Protein AF-B6A805-F1 (afdb_monomer_lite)

pLDDT: mean 81.56, std 16.03, range [25.59, 96.31]

Foldseek 3Di:
DDPDDWDDDLPDDLWTAPPNNPDTDGQDPPPNDDDDPDADDQDNAKDKDWDDDVVHTPDIWMWGDPDPRDIDTPVCRPPDDPDPPDFPQDDDDPVSLVVCCVVVVDDSVRRVVRRVVSPDPPVVVVVVVVVVVVVLVVLLVCLLCDWAAQDDPPRHTRDLVVLVVVLVVCVVPDPDPCSVVSVVVSSVSSNVSSVSNVD

Radius of gyration: 23.99 Å; chains: 1; bounding box: 46×60×54 Å

Sequence (199 aa):
IAFRSLSVNVDTVSVCYWLRGAHEVDFPLHGGMNFHETNLPLHENGMSISAFAGDKLLYSKTYYSIGGGFIVDEENFGKAASNQVSVPYPFNSARDLQKHCKETGLSLSGLVLQNELALHTKEELNAHFSAIWEVMKSGIERGINTEGLLPGPMRIPRRAAALRRMLVTNDKNNTDPMMVVDWINMYALAVNEENAAGG

Secondary structure (DSSP, 8-state):
------B--TTT-SEEEETTTTEEEE--HHHHS---SSPPSS-SSEEEEEEEETTEEEEEEEEEE-STT-EEEGGGTTPPPS-----SS--SSHHHHHHHHHHH---HHHHHHHHHHTTS-HHHHHHHHHHHHHHHHHHHHHHTT--SBPSSSS-PBP-HHHHHHHHHHHTTT---THHHHHHHHHHHHHHHHHHHTT-

InterPro domains:
  IPR005130 Serine dehydratase-like, alpha subunit [PF03313] (103-199)
  IPR005131 Serine dehydratase beta chain [PF03315] (19-75)
  IPR029009 Allosteric substrate binding domain superfamily [G3DSA:3.30.1330.90] (9-79)
  IPR029009 Allosteric substrate binding domain superfamily [SSF143548] (17-77)
  IPR051318 Iron-sulphur-dependent L-serine dehydratase [PTHR30182] (19-199)

Organism: Yersinia entomophaga (NCBI:txid935293)

Structure (mmCIF, N/CA/C/O backbone):
data_AF-B6A805-F1
#
_entry.id   AF-B6A805-F1
#
loop_
_atom_site.group_PDB
_atom_site.id
_atom_site.type_symbol
_atom_site.label_atom_id
_atom_site.label_alt_id
_atom_site.label_comp_id
_atom_site.label_asym_id
_atom_site.label_entity_id
_atom_site.label_seq_id
_atom_site.pdbx_PDB_ins_code
_atom_site.Cartn_x
_atom_site.Cartn_y
_atom_site.Cartn_z
_atom_site.occupancy
_atom_site.B_iso_or_equiv
_atom_site.auth_seq_id
_atom_site.auth_comp_id
_atom_site.auth_asym_id
_atom_site.auth_atom_id
_atom_site.pdbx_PDB_model_num
ATOM 1 N N . ILE A 1 1 ? 2.097 -23.569 -4.685 1.00 29.94 1 ILE A N 1
ATOM 2 C CA . ILE A 1 1 ? 3.232 -23.371 -5.620 1.00 29.94 1 ILE A CA 1
ATOM 3 C C . ILE A 1 1 ? 3.633 -21.911 -5.489 1.00 29.94 1 ILE A C 1
ATOM 5 O O . ILE A 1 1 ? 2.833 -21.045 -5.805 1.00 29.94 1 ILE A O 1
ATOM 9 N N . ALA A 1 2 ? 4.762 -21.642 -4.833 1.00 25.67 2 ALA A N 1
ATOM 10 C CA . ALA A 1 2 ? 5.144 -20.296 -4.417 1.00 25.67 2 ALA A CA 1
ATOM 11 C C . ALA A 1 2 ? 5.832 -19.556 -5.572 1.00 25.67 2 ALA A C 1
ATOM 13 O O . ALA A 1 2 ? 6.889 -19.999 -6.020 1.00 25.67 2 ALA A O 1
ATOM 14 N N . PHE A 1 3 ? 5.270 -18.431 -6.021 1.00 25.59 3 PHE A N 1
ATOM 15 C CA . PHE A 1 3 ? 5.979 -17.497 -6.897 1.00 25.59 3 PHE A CA 1
ATOM 16 C C . PHE A 1 3 ? 7.174 -16.944 -6.129 1.00 25.59 3 PHE A C 1
ATOM 18 O O . PHE A 1 3 ? 7.036 -16.152 -5.201 1.00 25.59 3 PHE A O 1
ATOM 25 N N . ARG A 1 4 ? 8.365 -17.429 -6.470 1.00 29.27 4 ARG A N 1
ATOM 26 C CA . ARG A 1 4 ? 9.628 -16.953 -5.911 1.00 29.27 4 ARG A CA 1
ATOM 27 C C . ARG A 1 4 ? 10.370 -16.225 -7.024 1.00 29.27 4 ARG A C 1
ATOM 29 O O . ARG A 1 4 ? 11.142 -16.845 -7.739 1.00 29.27 4 ARG A O 1
ATOM 36 N N . SER A 1 5 ? 10.041 -14.935 -7.136 1.00 30.06 5 SER A N 1
ATOM 37 C CA . SER A 1 5 ? 10.748 -13.842 -7.825 1.00 30.06 5 SER A CA 1
ATOM 38 C C . SER A 1 5 ? 11.324 -14.150 -9.215 1.00 30.06 5 SER A C 1
ATOM 40 O O . SER A 1 5 ? 12.363 -14.799 -9.332 1.00 30.06 5 SER A O 1
ATOM 42 N N . LEU A 1 6 ? 10.709 -13.574 -10.250 1.00 38.38 6 LEU A N 1
ATOM 43 C CA . LEU A 1 6 ? 11.354 -13.334 -11.540 1.00 38.38 6 LEU A CA 1
ATOM 44 C C . LEU A 1 6 ? 12.054 -11.969 -11.453 1.00 38.38 6 LEU A C 1
ATOM 46 O O . LEU A 1 6 ? 11.401 -10.973 -11.150 1.00 38.38 6 LEU A O 1
ATOM 50 N N . SER A 1 7 ? 13.367 -11.924 -11.662 1.00 33.94 7 SER A N 1
ATOM 51 C CA . SER A 1 7 ? 14.118 -10.671 -11.785 1.00 33.94 7 SER A CA 1
ATOM 52 C C . SER A 1 7 ? 14.578 -10.545 -13.232 1.00 33.94 7 SER A C 1
ATOM 54 O O . SER A 1 7 ? 15.223 -11.452 -13.757 1.00 33.94 7 SER A O 1
ATOM 56 N N . VAL A 1 8 ? 14.194 -9.451 -13.887 1.00 42.62 8 VAL A N 1
ATOM 57 C CA . VAL A 1 8 ? 14.592 -9.130 -15.260 1.00 42.62 8 VAL A CA 1
ATOM 58 C C . VAL A 1 8 ? 15.397 -7.839 -15.193 1.00 42.62 8 VAL A C 1
ATOM 60 O O . VAL A 1 8 ? 14.874 -6.810 -14.772 1.00 42.62 8 VAL A O 1
ATOM 63 N N . ASN A 1 9 ? 16.678 -7.901 -15.559 1.00 35.94 9 ASN A N 1
ATOM 64 C CA . ASN A 1 9 ? 17.519 -6.717 -15.691 1.00 35.94 9 ASN A CA 1
ATOM 65 C C . ASN A 1 9 ? 17.319 -6.146 -17.102 1.00 35.94 9 ASN A C 1
ATOM 67 O O . ASN A 1 9 ? 17.703 -6.764 -18.090 1.00 35.94 9 ASN A O 1
ATOM 71 N N . VAL A 1 10 ? 16.640 -5.007 -17.199 1.00 44.66 10 VAL A N 1
ATOM 72 C CA . VAL A 1 10 ? 16.127 -4.476 -18.472 1.00 44.66 10 VAL A CA 1
ATOM 73 C C . VAL A 1 10 ? 17.238 -3.847 -19.329 1.00 44.66 10 VAL A C 1
ATOM 75 O O . VAL A 1 10 ? 17.061 -3.680 -20.532 1.00 44.66 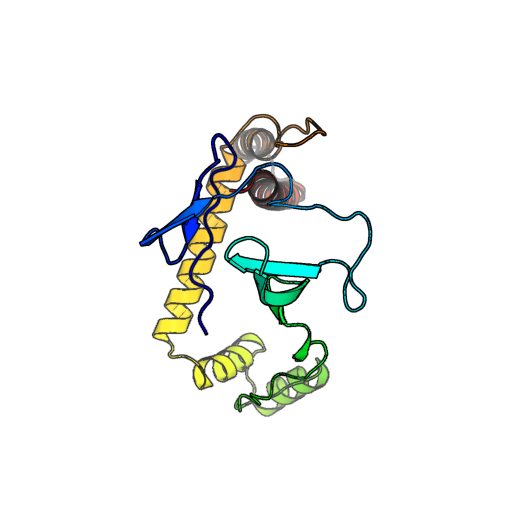10 VAL A O 1
ATOM 78 N N . ASP A 1 11 ? 18.417 -3.589 -18.756 1.00 39.31 11 ASP A N 1
ATOM 79 C CA . ASP A 1 11 ? 19.459 -2.804 -19.424 1.00 39.31 11 ASP A CA 1
ATOM 80 C C . ASP A 1 11 ? 20.464 -3.641 -20.242 1.00 39.31 11 ASP A C 1
ATOM 82 O O . ASP A 1 11 ? 21.334 -3.070 -20.897 1.00 39.31 11 ASP A O 1
ATOM 86 N N . THR A 1 12 ? 20.397 -4.985 -20.228 1.00 46.06 12 THR A N 1
ATOM 87 C CA . THR A 1 12 ? 21.429 -5.819 -20.904 1.00 46.06 12 THR A CA 1
ATOM 88 C C . THR A 1 12 ? 21.022 -7.202 -21.435 1.00 46.06 12 THR A C 1
ATOM 90 O O . THR A 1 12 ? 21.875 -7.933 -21.933 1.00 46.06 12 THR A O 1
ATOM 93 N N . VAL A 1 13 ? 19.771 -7.639 -21.338 1.00 51.03 13 VAL A N 1
ATOM 94 C CA . VAL A 1 13 ? 19.537 -9.087 -21.214 1.00 51.03 13 VAL A CA 1
ATOM 95 C C . VAL A 1 13 ? 19.287 -9.845 -22.531 1.00 51.03 13 VAL A C 1
ATOM 97 O O . VAL A 1 13 ? 18.252 -9.692 -23.171 1.00 51.03 13 VAL A O 1
ATOM 100 N N . SER A 1 14 ? 20.234 -10.742 -22.849 1.00 49.38 14 SER A N 1
ATOM 101 C CA . SER A 1 14 ? 20.014 -12.016 -23.562 1.00 49.38 14 SER A CA 1
ATOM 102 C C . SER A 1 14 ? 19.758 -13.193 -22.599 1.00 49.38 14 SER A C 1
ATOM 104 O O . SER A 1 14 ? 19.405 -14.272 -23.054 1.00 49.38 14 SER A O 1
ATOM 106 N N . VAL A 1 15 ? 19.934 -13.008 -21.279 1.00 52.72 15 VAL A N 1
ATOM 107 C CA . VAL A 1 15 ? 19.843 -14.050 -20.232 1.00 52.72 15 VAL A CA 1
ATOM 108 C C . VAL A 1 15 ? 18.910 -13.661 -19.068 1.00 52.72 15 VAL A C 1
ATOM 110 O O . VAL A 1 15 ? 19.155 -12.680 -18.365 1.00 52.72 15 VAL A O 1
ATOM 113 N N . CYS A 1 16 ? 17.856 -14.443 -18.819 1.00 57.25 16 CYS A N 1
ATOM 114 C CA . CYS A 1 16 ? 16.992 -14.336 -17.637 1.00 57.25 16 CYS A CA 1
ATOM 115 C C . CYS A 1 16 ? 17.346 -15.410 -16.599 1.00 57.25 16 CYS A C 1
ATOM 117 O O . CYS A 1 16 ? 17.676 -16.548 -16.935 1.00 57.25 16 CYS A O 1
ATOM 119 N N . TYR A 1 17 ? 17.233 -15.050 -15.321 1.00 57.84 17 TYR A N 1
ATOM 120 C CA . TYR A 1 17 ? 17.506 -15.933 -14.196 1.00 57.84 17 TYR A CA 1
ATOM 121 C C . TYR A 1 17 ? 16.216 -16.558 -13.661 1.00 57.84 17 TYR A C 1
ATOM 123 O O . TYR A 1 17 ? 15.393 -15.892 -13.027 1.00 57.84 17 TYR A O 1
ATOM 131 N N . TRP A 1 18 ? 16.061 -17.864 -13.867 1.00 59.78 18 TRP A N 1
ATOM 132 C CA . TRP A 1 18 ? 14.969 -18.655 -13.299 1.00 59.78 18 TRP A CA 1
ATOM 133 C C . TRP A 1 18 ? 15.373 -19.307 -11.971 1.00 59.78 18 TRP A C 1
ATOM 135 O O . TRP A 1 18 ? 16.552 -19.521 -11.685 1.00 59.78 18 TRP A O 1
ATOM 145 N N . LEU A 1 19 ? 14.375 -19.627 -11.135 1.00 57.34 19 LEU A N 1
ATOM 146 C CA . LEU A 1 19 ? 14.560 -20.331 -9.855 1.00 57.34 19 LEU A CA 1
ATOM 147 C C . LEU A 1 19 ? 15.585 -19.654 -8.920 1.00 57.34 19 LEU A C 1
ATOM 149 O O . LEU A 1 19 ? 16.487 -20.307 -8.403 1.00 57.34 19 LEU A O 1
ATOM 153 N N . ARG A 1 20 ? 15.439 -18.341 -8.677 1.00 57.81 20 ARG A N 1
ATOM 154 C CA . ARG A 1 20 ? 16.362 -17.543 -7.835 1.00 57.81 20 ARG A CA 1
ATOM 155 C C . ARG A 1 20 ? 17.821 -17.551 -8.326 1.00 57.81 20 ARG A C 1
ATOM 157 O O . ARG A 1 20 ? 18.737 -17.542 -7.511 1.00 57.81 20 ARG A O 1
ATOM 164 N N . GLY A 1 21 ? 18.034 -17.574 -9.641 1.00 64.50 21 GLY A N 1
ATOM 165 C CA . GLY A 1 21 ? 19.379 -17.529 -10.226 1.00 64.50 21 GLY A CA 1
ATOM 166 C C . GLY A 1 21 ? 20.050 -18.886 -10.415 1.00 64.50 21 GLY A C 1
ATOM 167 O O . GLY A 1 21 ? 21.231 -18.923 -10.731 1.00 64.50 21 GLY A O 1
ATOM 168 N N . ALA A 1 22 ? 19.327 -19.996 -10.240 1.00 67.56 22 ALA A N 1
ATOM 169 C CA . ALA A 1 22 ? 19.888 -21.336 -10.416 1.00 67.56 22 ALA A CA 1
ATOM 170 C C . ALA A 1 22 ? 20.027 -21.755 -11.889 1.00 67.56 22 ALA A C 1
ATOM 172 O O . ALA A 1 22 ? 20.843 -22.617 -12.203 1.00 67.56 22 ALA A O 1
ATOM 173 N N . HIS A 1 23 ? 19.228 -21.169 -12.783 1.00 68.94 23 HIS A N 1
ATOM 174 C CA . HIS A 1 23 ? 19.238 -21.508 -14.202 1.00 68.94 23 HIS A CA 1
ATOM 175 C C . HIS A 1 23 ? 19.219 -20.248 -15.058 1.00 68.94 23 HIS A C 1
ATOM 177 O O . HIS A 1 23 ? 18.354 -19.385 -14.885 1.00 68.94 23 HIS A O 1
ATOM 183 N N . GLU A 1 24 ? 20.166 -20.184 -15.987 1.00 73.62 24 GLU A N 1
ATOM 184 C CA . GLU A 1 24 ? 20.201 -19.197 -17.058 1.00 73.62 24 GLU A CA 1
ATOM 185 C C . GLU A 1 24 ? 19.355 -19.704 -18.222 1.00 73.62 24 GLU A C 1
ATOM 187 O O . GLU A 1 24 ? 19.494 -20.850 -18.657 1.00 73.62 24 GLU A O 1
ATOM 192 N N . VAL A 1 25 ? 18.443 -18.859 -18.690 1.00 75.12 25 VAL A N 1
ATOM 193 C CA . VAL A 1 25 ? 17.625 -19.123 -19.872 1.00 75.12 25 VAL A CA 1
ATOM 194 C C . VAL A 1 25 ? 17.703 -17.937 -20.815 1.00 75.12 25 VAL A C 1
ATOM 196 O O . VAL A 1 25 ? 17.748 -16.789 -20.366 1.00 75.12 25 VAL A O 1
ATOM 199 N N . ASP A 1 26 ? 17.686 -18.209 -22.115 1.00 77.75 26 ASP A N 1
ATOM 200 C CA . ASP A 1 26 ? 17.640 -17.151 -23.116 1.00 77.75 26 ASP A CA 1
ATOM 201 C C . ASP A 1 26 ? 16.342 -16.348 -22.958 1.00 77.75 26 ASP A C 1
ATOM 203 O O . ASP A 1 26 ? 15.244 -16.909 -22.901 1.00 77.75 26 ASP A O 1
ATOM 207 N N . PHE A 1 27 ? 16.463 -15.023 -22.878 1.00 77.38 27 PHE A N 1
ATOM 208 C CA . PHE A 1 27 ? 15.319 -14.115 -22.808 1.00 77.38 27 PHE A CA 1
ATOM 209 C C . PHE A 1 27 ? 15.487 -13.010 -23.846 1.00 77.38 27 PHE A C 1
ATOM 211 O O . PHE A 1 27 ? 16.120 -11.992 -23.568 1.00 77.38 27 PHE A O 1
ATOM 218 N N . PRO A 1 28 ? 14.978 -13.216 -25.071 1.00 73.75 28 PRO A N 1
ATOM 219 C CA . PRO A 1 28 ? 15.150 -12.245 -26.135 1.00 73.75 28 PRO A CA 1
ATOM 220 C C . PRO A 1 28 ? 14.316 -10.991 -25.851 1.00 73.75 28 PRO A C 1
ATOM 222 O O . PRO A 1 28 ? 13.133 -11.077 -25.519 1.00 73.75 28 PRO A O 1
ATOM 225 N N . LEU A 1 29 ? 14.915 -9.812 -26.048 1.00 68.44 29 LEU A N 1
ATOM 226 C CA . LEU A 1 29 ? 14.225 -8.524 -25.906 1.00 68.44 29 LEU A CA 1
ATOM 227 C C . LEU A 1 29 ? 12.978 -8.442 -26.811 1.00 68.44 29 LEU A C 1
ATOM 229 O O . LEU A 1 29 ? 11.934 -7.935 -26.409 1.00 68.44 29 LEU A O 1
ATOM 233 N N . HIS A 1 30 ? 13.080 -8.986 -28.027 1.00 70.12 30 HIS A N 1
ATOM 234 C CA . HIS A 1 30 ? 11.957 -9.150 -28.946 1.00 70.12 30 HIS A CA 1
ATOM 235 C C . HIS A 1 30 ? 11.293 -10.512 -28.737 1.00 70.12 30 HIS A C 1
ATOM 237 O O . HIS A 1 30 ? 11.946 -11.546 -28.838 1.00 70.12 30 HIS A O 1
ATOM 243 N N . GLY A 1 31 ? 9.986 -10.520 -28.474 1.00 71.81 31 GLY A N 1
ATOM 244 C CA . GLY A 1 31 ? 9.211 -11.750 -28.292 1.00 71.81 31 GLY A CA 1
ATOM 245 C C . GLY A 1 31 ? 9.232 -12.319 -26.869 1.00 71.81 31 GLY A C 1
ATOM 246 O O . GLY A 1 31 ? 8.296 -13.035 -26.517 1.00 71.81 31 GLY A O 1
ATOM 247 N N . GLY A 1 32 ? 10.233 -11.980 -26.042 1.00 72.56 32 GLY A N 1
ATOM 248 C CA . GLY A 1 32 ? 10.306 -12.396 -24.634 1.00 72.56 32 GLY A CA 1
ATOM 249 C C . GLY A 1 32 ? 9.358 -11.625 -23.712 1.00 72.56 32 GLY A C 1
ATOM 250 O O . GLY A 1 32 ? 8.857 -12.184 -22.737 1.00 72.56 32 GLY A O 1
ATOM 251 N N . MET A 1 33 ? 9.046 -10.368 -24.045 1.00 81.38 33 MET A N 1
ATOM 252 C CA . MET A 1 33 ? 8.008 -9.577 -23.381 1.00 81.38 33 MET A CA 1
ATOM 253 C C . MET A 1 33 ? 7.149 -8.869 -24.428 1.00 81.38 33 MET A C 1
ATOM 255 O O . MET A 1 33 ? 7.606 -7.953 -25.108 1.00 81.38 33 MET A O 1
ATOM 259 N N . ASN A 1 34 ? 5.899 -9.311 -24.560 1.00 81.06 34 ASN A N 1
ATOM 260 C CA . ASN A 1 34 ? 4.963 -8.783 -25.547 1.00 81.06 34 ASN A CA 1
ATOM 261 C C . ASN A 1 34 ? 3.899 -7.939 -24.847 1.00 81.06 34 ASN A C 1
ATOM 263 O O . ASN A 1 34 ? 3.162 -8.438 -23.998 1.00 81.06 34 ASN A O 1
ATOM 267 N N . PHE A 1 35 ? 3.815 -6.665 -25.223 1.00 80.88 35 PHE A N 1
ATOM 268 C CA . PHE A 1 35 ? 2.752 -5.768 -24.784 1.00 80.88 35 PHE A CA 1
ATOM 269 C C . PHE A 1 35 ? 1.640 -5.790 -25.829 1.00 80.88 35 PHE A C 1
ATOM 271 O O . PHE A 1 35 ? 1.855 -5.415 -26.981 1.00 80.88 35 PHE A O 1
ATOM 278 N N . HIS A 1 36 ? 0.462 -6.263 -25.432 1.00 81.06 36 HIS A N 1
ATOM 279 C CA . HIS A 1 36 ? -0.721 -6.284 -26.283 1.00 81.06 36 HIS A CA 1
ATOM 280 C C . HIS A 1 36 ? -1.613 -5.085 -25.952 1.00 81.06 36 HIS A C 1
ATOM 282 O O . HIS A 1 36 ? -1.847 -4.795 -24.783 1.00 81.06 36 HIS A O 1
ATOM 288 N N . GLU A 1 37 ? -2.138 -4.411 -26.976 1.00 78.81 37 GLU A N 1
ATOM 289 C CA . GLU A 1 37 ? -3.097 -3.303 -26.805 1.00 78.81 37 GLU A CA 1
ATOM 290 C C . GLU A 1 37 ? -4.512 -3.793 -26.454 1.00 78.81 37 GLU A C 1
ATOM 292 O O . GLU A 1 37 ? -5.381 -3.009 -26.081 1.00 78.81 37 GLU A O 1
ATOM 297 N N . THR A 1 38 ? -4.760 -5.096 -26.595 1.00 80.75 38 THR A N 1
ATOM 298 C CA . THR A 1 38 ? -6.049 -5.725 -26.317 1.00 80.75 38 THR A CA 1
ATOM 299 C C . THR A 1 38 ? -6.063 -6.372 -24.943 1.00 80.75 38 THR A C 1
ATOM 301 O O . THR A 1 38 ? -5.145 -7.113 -24.588 1.00 80.75 38 THR A O 1
ATOM 304 N N . ASN A 1 39 ? -7.164 -6.180 -24.226 1.00 82.56 39 ASN A N 1
ATOM 305 C CA . ASN A 1 39 ? -7.384 -6.795 -22.924 1.00 82.56 39 ASN A CA 1
ATOM 306 C C . ASN A 1 39 ? -7.671 -8.295 -23.048 1.00 82.56 39 ASN A C 1
ATOM 308 O O . ASN A 1 39 ? -8.249 -8.765 -24.031 1.00 82.56 39 ASN A O 1
ATOM 312 N N . LEU A 1 40 ? -7.322 -9.038 -21.999 1.00 85.44 40 LEU A N 1
ATOM 313 C CA . LEU A 1 40 ? -7.773 -10.414 -21.838 1.00 85.44 40 LEU A CA 1
ATOM 314 C C . LEU A 1 40 ? -9.261 -10.459 -21.423 1.00 85.44 40 LEU A C 1
ATOM 316 O O . LEU A 1 40 ? -9.769 -9.489 -20.860 1.00 85.44 40 LEU A O 1
ATOM 320 N N . PRO A 1 41 ? -9.975 -11.577 -21.660 1.00 85.81 41 PRO A N 1
ATOM 321 C CA . PRO A 1 41 ? -11.439 -11.614 -21.564 1.00 85.81 41 PRO A CA 1
ATOM 322 C C . PRO A 1 41 ? -12.030 -11.298 -20.185 1.00 85.81 41 PRO A C 1
ATOM 324 O O . PRO A 1 41 ? -13.146 -10.791 -20.108 1.00 85.81 41 PRO A O 1
ATOM 327 N N . LEU A 1 42 ? -11.321 -11.633 -19.101 1.00 83.38 42 LEU A N 1
ATOM 328 C CA . LEU A 1 42 ? -11.873 -11.560 -17.743 1.00 83.38 42 LEU A CA 1
ATOM 329 C C . LEU A 1 42 ? -11.556 -10.251 -17.012 1.00 83.38 42 LEU A C 1
ATOM 331 O O . LEU A 1 42 ? -12.318 -9.849 -16.134 1.00 83.38 42 LEU A O 1
ATOM 335 N N . HIS A 1 43 ? -10.447 -9.588 -17.343 1.00 84.25 43 HIS A N 1
ATOM 336 C CA . HIS A 1 43 ? -10.026 -8.352 -16.688 1.00 84.25 43 HIS A CA 1
ATOM 337 C C . HIS A 1 43 ? -9.023 -7.585 -17.556 1.00 84.25 43 HIS A C 1
ATOM 339 O O . HIS A 1 43 ? -8.214 -8.191 -18.260 1.00 84.25 43 HIS A O 1
ATOM 345 N N . GLU A 1 44 ? -9.044 -6.254 -17.460 1.00 82.25 44 GLU A N 1
ATOM 346 C CA . GLU A 1 44 ? -8.144 -5.361 -18.205 1.00 82.25 44 GLU A CA 1
ATOM 347 C C . GLU A 1 44 ? -6.667 -5.581 -17.850 1.00 82.25 44 GLU A C 1
ATOM 349 O O . GLU A 1 44 ? -5.818 -5.688 -18.730 1.00 82.25 44 GLU A O 1
ATOM 354 N N . ASN A 1 45 ? -6.368 -5.763 -16.563 1.00 84.50 45 ASN A N 1
ATOM 355 C CA . ASN A 1 45 ? -5.014 -6.024 -16.075 1.00 84.50 45 ASN A CA 1
ATOM 356 C C . ASN A 1 45 ? -4.726 -7.529 -16.045 1.00 84.50 45 ASN A C 1
ATOM 358 O O . ASN A 1 45 ? -4.742 -8.147 -14.977 1.00 84.50 45 ASN A O 1
ATOM 362 N N . GLY A 1 46 ? -4.512 -8.123 -17.217 1.00 86.44 46 GLY A N 1
ATOM 363 C CA . GLY A 1 46 ? -4.196 -9.541 -17.375 1.00 86.44 46 GLY A CA 1
ATOM 364 C C . GLY A 1 46 ? -2.794 -9.784 -17.939 1.00 86.44 46 GLY A C 1
ATOM 365 O O . GLY A 1 46 ? -2.319 -9.039 -18.789 1.00 86.44 46 GLY A O 1
ATOM 366 N N . MET A 1 47 ? -2.136 -10.848 -17.484 1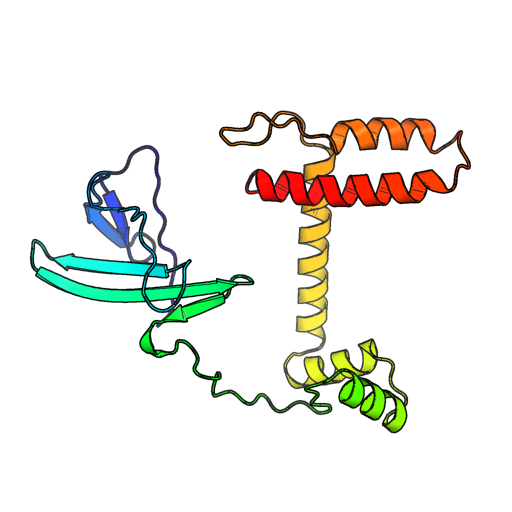.00 88.38 47 MET A N 1
ATOM 367 C CA . MET A 1 47 ? -0.817 -11.275 -17.954 1.00 88.38 47 MET A CA 1
ATOM 368 C C . MET A 1 47 ? -0.788 -12.794 -18.124 1.00 88.38 47 MET A C 1
ATOM 370 O O . MET A 1 47 ? -1.166 -13.527 -17.213 1.00 88.38 47 MET A O 1
ATOM 374 N N . SER A 1 48 ? -0.284 -13.272 -19.262 1.00 87.69 48 SER A N 1
ATOM 375 C CA . SER A 1 48 ? -0.006 -14.693 -19.479 1.00 87.69 48 SER A CA 1
ATOM 376 C C . SER A 1 48 ? 1.495 -14.947 -19.448 1.00 87.69 48 SER A C 1
ATOM 378 O O . SER A 1 48 ? 2.266 -14.258 -20.114 1.00 87.69 48 SER A O 1
ATOM 380 N N . ILE A 1 49 ? 1.912 -15.936 -18.662 1.00 88.50 49 ILE A N 1
ATOM 381 C CA . ILE A 1 49 ? 3.298 -16.391 -18.581 1.00 88.50 49 ILE A CA 1
ATOM 382 C C . ILE A 1 49 ? 3.368 -17.758 -19.245 1.00 88.50 49 ILE A C 1
ATOM 384 O O . ILE A 1 49 ? 2.706 -18.699 -18.804 1.00 88.50 49 ILE A O 1
ATOM 388 N N . SER A 1 50 ? 4.198 -17.870 -20.279 1.00 86.06 50 SER A N 1
ATOM 389 C CA . SER A 1 50 ? 4.409 -19.112 -21.021 1.00 86.06 50 SER A CA 1
ATOM 390 C C . SER A 1 50 ? 5.874 -19.540 -20.955 1.00 86.06 50 SER A C 1
ATOM 392 O O . SER A 1 50 ? 6.772 -18.712 -21.076 1.00 86.06 50 SER A O 1
ATOM 394 N N . ALA A 1 51 ? 6.111 -20.832 -20.745 1.00 85.75 51 ALA A N 1
ATOM 395 C CA . ALA A 1 51 ? 7.432 -21.444 -20.701 1.00 85.75 51 ALA A CA 1
ATOM 396 C C . ALA A 1 51 ? 7.582 -22.441 -21.851 1.00 85.75 51 ALA A C 1
ATOM 398 O O . ALA A 1 51 ? 6.711 -23.289 -22.070 1.00 85.75 51 ALA A O 1
ATOM 399 N N . PHE A 1 52 ? 8.709 -22.357 -22.552 1.00 81.38 52 PHE A N 1
ATOM 400 C CA . PHE A 1 52 ? 9.005 -23.151 -23.738 1.00 81.38 52 PHE A CA 1
ATOM 401 C C . PHE A 1 52 ? 10.316 -23.924 -23.563 1.00 81.38 52 PHE A C 1
ATOM 403 O O . PHE A 1 52 ? 11.220 -23.480 -22.858 1.00 81.38 52 PHE A O 1
ATOM 410 N N . ALA A 1 53 ? 10.424 -25.075 -24.223 1.00 83.12 53 ALA A N 1
ATOM 411 C CA . ALA A 1 53 ? 11.688 -25.765 -24.464 1.00 83.12 53 ALA A CA 1
ATOM 412 C C . ALA A 1 53 ? 11.885 -25.892 -25.977 1.00 83.12 53 ALA A C 1
ATOM 414 O O . ALA A 1 53 ? 11.240 -26.722 -26.624 1.00 83.12 53 ALA A O 1
ATOM 415 N N . GLY A 1 54 ? 12.736 -25.030 -26.540 1.00 81.81 54 GLY A N 1
ATOM 416 C CA . GLY A 1 54 ? 12.750 -24.780 -27.983 1.00 81.81 54 GLY A CA 1
ATOM 417 C C . GLY A 1 54 ? 11.388 -24.248 -28.435 1.00 81.81 54 GLY A C 1
ATOM 418 O O . GLY A 1 54 ? 10.821 -23.380 -27.779 1.00 81.81 54 GLY A O 1
ATOM 419 N N . ASP A 1 55 ? 10.816 -24.834 -29.486 1.00 82.25 55 ASP A N 1
ATOM 420 C CA . ASP A 1 55 ? 9.494 -24.445 -30.008 1.00 82.25 55 ASP A CA 1
ATOM 421 C C . ASP A 1 55 ? 8.316 -25.092 -29.258 1.00 82.25 55 ASP A C 1
ATOM 423 O O . ASP A 1 55 ? 7.146 -24.835 -29.551 1.00 82.25 55 ASP A O 1
ATOM 427 N N . LYS A 1 56 ? 8.593 -25.972 -28.289 1.00 84.88 56 LYS A N 1
ATOM 428 C CA . LYS A 1 56 ? 7.550 -26.695 -27.563 1.00 84.88 56 LYS A CA 1
ATOM 429 C C . LYS A 1 56 ? 7.095 -25.903 -26.343 1.00 84.88 56 LYS A C 1
ATOM 431 O O . LYS A 1 56 ? 7.857 -25.736 -25.393 1.00 84.88 56 LYS A O 1
ATOM 436 N N . LEU A 1 57 ? 5.820 -25.516 -26.324 1.00 84.38 57 LEU A N 1
ATOM 437 C CA . LEU A 1 57 ? 5.165 -24.982 -25.130 1.00 84.38 57 LEU A CA 1
ATOM 438 C C . LEU A 1 57 ? 5.103 -26.066 -24.043 1.00 84.38 57 LEU A C 1
ATOM 440 O O . LEU A 1 57 ? 4.505 -27.125 -24.240 1.00 84.38 57 LEU A O 1
ATOM 444 N N . LEU A 1 58 ? 5.730 -25.803 -22.898 1.00 87.38 58 LEU A N 1
ATOM 445 C CA . LEU A 1 58 ? 5.713 -26.690 -21.734 1.00 87.38 58 LEU A CA 1
ATOM 446 C C . LEU A 1 58 ? 4.631 -26.298 -20.735 1.00 87.38 58 LEU A C 1
ATOM 448 O O . LEU A 1 58 ? 4.032 -27.161 -20.096 1.00 87.38 58 LEU A O 1
ATOM 452 N N . TYR A 1 59 ? 4.413 -24.996 -20.575 1.00 86.00 59 TYR A N 1
ATOM 453 C CA . TYR A 1 59 ? 3.494 -24.458 -19.588 1.00 86.00 59 TYR A CA 1
ATOM 454 C C . TYR A 1 59 ? 2.987 -23.093 -20.029 1.00 86.00 59 TYR A C 1
ATOM 456 O O . TYR A 1 59 ? 3.750 -22.302 -20.574 1.00 86.00 59 TYR A O 1
ATOM 464 N N . SER A 1 60 ? 1.721 -22.799 -19.759 1.00 87.75 60 SER A N 1
ATOM 465 C CA . SER A 1 60 ? 1.151 -21.467 -19.915 1.00 87.75 60 SER A CA 1
ATOM 466 C C . SER A 1 60 ? 0.168 -21.238 -18.783 1.00 87.75 60 SER A C 1
ATOM 468 O O . SER A 1 60 ? -0.601 -22.141 -18.448 1.00 87.75 60 SER A O 1
ATOM 470 N N . LYS A 1 61 ? 0.220 -20.062 -18.161 1.00 88.62 61 LYS A N 1
ATOM 471 C CA . LYS A 1 61 ? -0.744 -19.684 -17.133 1.00 88.62 61 LYS A CA 1
ATOM 472 C C . LYS A 1 61 ? -1.044 -18.197 -17.170 1.00 88.62 61 LYS A C 1
ATOM 474 O O . LYS A 1 61 ? -0.135 -17.372 -17.267 1.00 88.62 61 LYS A O 1
ATOM 479 N N . THR A 1 62 ? -2.327 -17.887 -17.043 1.00 88.81 62 THR A N 1
ATOM 480 C CA . THR A 1 62 ? -2.869 -16.532 -17.077 1.00 88.81 62 THR A CA 1
ATOM 481 C C . THR A 1 62 ? -3.221 -16.057 -15.670 1.00 88.81 62 THR A C 1
ATOM 483 O O . THR A 1 62 ? -3.849 -16.781 -14.894 1.00 88.81 62 THR A O 1
ATOM 486 N N . TYR A 1 63 ? -2.820 -14.828 -15.358 1.00 88.81 63 TYR A N 1
ATOM 487 C CA . TYR A 1 63 ? -3.069 -14.142 -14.097 1.00 88.81 63 TYR A CA 1
ATOM 488 C C . TYR A 1 63 ? -3.739 -12.798 -14.344 1.00 88.81 63 TYR A C 1
ATOM 490 O O . TYR A 1 63 ? -3.452 -12.118 -15.328 1.00 88.81 63 TYR A O 1
ATOM 498 N N . TYR A 1 64 ? -4.572 -12.388 -13.398 1.00 86.19 64 TYR A N 1
ATOM 499 C CA . TYR A 1 64 ? -5.273 -11.117 -13.400 1.00 86.19 64 TYR A CA 1
ATOM 500 C C . TYR A 1 64 ? -4.978 -10.352 -12.116 1.00 86.19 64 TYR A C 1
ATOM 502 O O . TYR A 1 64 ? -5.102 -10.899 -11.019 1.00 86.19 64 TYR A O 1
ATOM 510 N N . SER A 1 65 ? -4.607 -9.081 -12.254 1.00 85.94 65 SER A N 1
ATOM 511 C CA . SER A 1 65 ? -4.479 -8.145 -11.137 1.00 85.94 65 SER A CA 1
ATOM 512 C C . SER A 1 65 ? -5.821 -7.457 -10.908 1.00 85.94 65 SER A C 1
ATOM 514 O O . SER A 1 65 ? -6.218 -6.601 -11.695 1.00 85.94 65 SER A O 1
ATOM 516 N N . ILE A 1 66 ? -6.527 -7.837 -9.842 1.00 84.75 66 ILE A N 1
ATOM 517 C CA . ILE A 1 66 ? -7.907 -7.392 -9.553 1.00 84.75 66 ILE A CA 1
ATOM 518 C C . ILE A 1 66 ? -7.972 -6.142 -8.655 1.00 84.75 66 ILE A C 1
ATOM 520 O O . ILE A 1 66 ? -9.025 -5.806 -8.118 1.00 84.75 66 ILE A O 1
ATOM 524 N N . GLY A 1 67 ? -6.842 -5.448 -8.488 1.00 76.19 67 GLY A N 1
ATOM 525 C CA . GLY A 1 67 ? -6.722 -4.241 -7.666 1.00 76.19 67 GLY A CA 1
ATOM 526 C C . GLY A 1 67 ? -6.182 -4.505 -6.257 1.00 76.19 67 GLY A C 1
ATOM 527 O O . GLY A 1 67 ? -6.206 -5.623 -5.748 1.00 76.19 67 GLY A O 1
ATOM 528 N N . GLY A 1 68 ? -5.616 -3.466 -5.634 1.00 73.75 68 GLY A N 1
ATOM 529 C CA . GLY A 1 68 ? -5.060 -3.537 -4.273 1.00 73.75 68 GLY A CA 1
ATOM 530 C C . GLY A 1 68 ? -3.808 -4.413 -4.112 1.00 73.75 68 GLY A C 1
ATOM 531 O O . GLY A 1 68 ? -3.440 -4.731 -2.988 1.00 73.75 68 GLY A O 1
ATOM 532 N N . GLY A 1 69 ? -3.166 -4.816 -5.215 1.00 74.12 69 GLY A N 1
ATOM 533 C CA . GLY A 1 69 ? -2.001 -5.712 -5.206 1.00 74.12 69 GLY A CA 1
ATOM 534 C C . GLY A 1 69 ? -2.342 -7.208 -5.205 1.00 74.12 69 GLY A C 1
ATOM 535 O O . GLY A 1 69 ? -1.436 -8.034 -5.116 1.00 74.12 69 GLY A O 1
ATOM 536 N N . PHE A 1 70 ? -3.622 -7.576 -5.326 1.00 79.75 70 PHE A N 1
ATOM 537 C CA . PHE A 1 70 ? -4.052 -8.974 -5.381 1.00 79.75 70 PHE A CA 1
ATOM 538 C C . PHE A 1 70 ? -4.012 -9.530 -6.808 1.00 79.75 70 PHE A C 1
ATOM 540 O O . PHE A 1 70 ?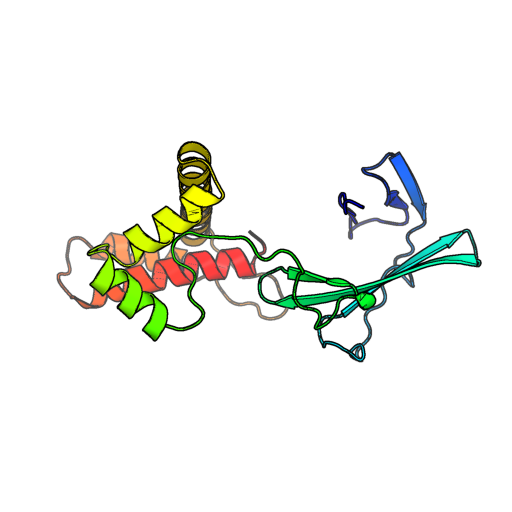 -4.445 -8.878 -7.760 1.00 79.75 70 PHE A O 1
ATOM 547 N N . ILE A 1 71 ? -3.525 -10.767 -6.937 1.00 84.88 71 ILE A N 1
ATOM 548 C CA . ILE A 1 71 ? -3.418 -11.495 -8.204 1.00 84.88 71 ILE A CA 1
ATOM 549 C C . ILE A 1 71 ? -4.214 -12.794 -8.094 1.00 84.88 71 ILE A C 1
ATOM 551 O O . ILE A 1 71 ? -4.071 -13.528 -7.116 1.00 84.88 71 ILE A O 1
ATOM 555 N N . VAL A 1 72 ? -5.026 -13.087 -9.107 1.00 86.00 72 VAL A N 1
ATOM 556 C CA . VAL A 1 72 ? -5.825 -14.315 -9.207 1.00 86.00 72 VAL A CA 1
ATOM 557 C C . VAL A 1 72 ? -5.540 -14.981 -10.547 1.00 86.00 72 VAL A C 1
ATOM 559 O O . VAL A 1 72 ? -5.393 -14.307 -11.562 1.00 86.00 72 VAL A O 1
ATOM 562 N N . ASP A 1 73 ? -5.414 -16.301 -10.564 1.00 88.94 73 ASP A N 1
ATOM 563 C CA . ASP A 1 73 ? -5.313 -17.064 -11.804 1.00 88.94 73 ASP A CA 1
ATOM 564 C C . ASP A 1 73 ? -6.670 -17.188 -12.504 1.00 88.94 73 ASP A C 1
ATOM 566 O O . ASP A 1 73 ? -7.729 -17.135 -11.881 1.00 88.94 73 ASP A O 1
ATOM 570 N N . GLU A 1 74 ? -6.638 -17.368 -13.822 1.00 86.12 74 GLU A N 1
ATOM 571 C CA . GLU A 1 74 ? -7.843 -17.462 -14.656 1.00 86.12 74 GLU A CA 1
ATOM 572 C C . GLU A 1 74 ? -8.860 -18.488 -14.129 1.00 86.12 74 GLU A C 1
ATOM 574 O O . GLU A 1 74 ? -10.060 -18.220 -14.095 1.00 86.12 74 GLU A O 1
ATOM 579 N N . GLU A 1 75 ? -8.387 -19.626 -13.612 1.00 85.06 75 GLU A N 1
ATOM 580 C CA . GLU A 1 75 ? -9.245 -20.694 -13.094 1.00 85.06 75 GLU A CA 1
ATOM 581 C C . GLU A 1 75 ? -10.003 -20.317 -11.812 1.00 85.06 75 GLU A C 1
ATOM 583 O O . GLU A 1 75 ? -11.043 -20.921 -11.518 1.00 85.06 75 GLU A O 1
ATOM 588 N N . ASN A 1 76 ? -9.501 -19.353 -11.034 1.00 81.44 76 ASN A N 1
ATOM 589 C CA . ASN A 1 76 ? -10.129 -18.894 -9.793 1.00 81.44 76 ASN A CA 1
ATOM 590 C C . ASN A 1 76 ? -10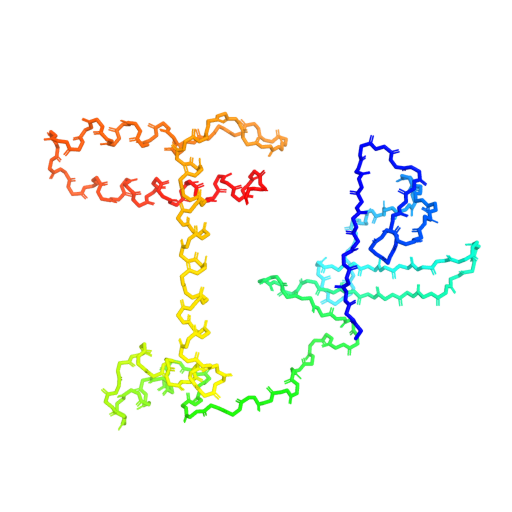.725 -17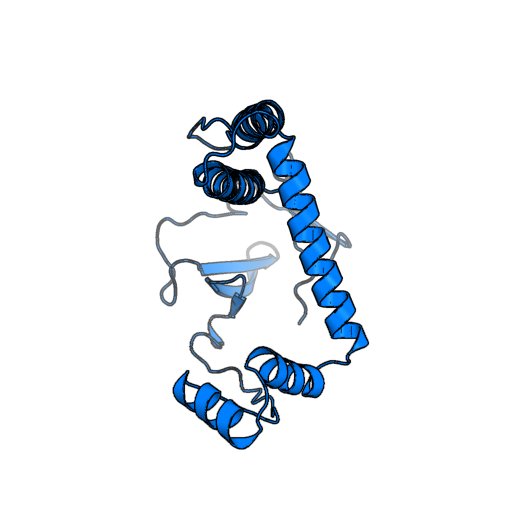.488 -9.900 1.00 81.44 76 ASN A C 1
ATOM 592 O O . ASN A 1 76 ? -11.227 -16.959 -8.905 1.00 81.44 76 ASN A O 1
ATOM 596 N N . PHE A 1 77 ? -10.738 -16.896 -11.095 1.00 81.81 77 PHE A N 1
ATOM 597 C CA . PHE A 1 77 ? -11.333 -15.586 -11.311 1.00 81.81 77 PHE A CA 1
ATOM 598 C C . PHE A 1 77 ? -12.825 -15.589 -10.939 1.00 81.81 77 PHE A C 1
ATOM 600 O O . PHE A 1 77 ? -13.596 -16.446 -11.372 1.00 81.81 77 PHE A O 1
ATOM 607 N N . GLY A 1 78 ? -13.236 -14.644 -10.089 1.00 77.31 78 GLY A N 1
ATOM 608 C CA . GLY A 1 78 ? -14.616 -14.530 -9.605 1.00 77.31 78 GLY A CA 1
ATOM 609 C C . GLY A 1 78 ? -15.057 -15.604 -8.599 1.00 77.31 78 GLY A C 1
ATOM 610 O O . GLY A 1 78 ? -16.206 -15.578 -8.159 1.00 77.31 78 GLY A O 1
ATOM 611 N N . LYS A 1 79 ? -14.179 -16.532 -8.192 1.00 78.00 79 LYS A N 1
ATOM 612 C CA . LYS A 1 79 ? -14.485 -17.491 -7.123 1.00 78.00 79 LYS A CA 1
ATOM 613 C C . LYS A 1 79 ? -14.193 -16.864 -5.764 1.00 78.00 79 LYS A C 1
ATOM 615 O O . LYS A 1 79 ? -13.108 -16.339 -5.529 1.00 78.00 79 LYS A O 1
ATOM 620 N N . ALA A 1 80 ? -15.157 -16.949 -4.849 1.00 64.19 80 ALA A N 1
ATOM 621 C CA . ALA A 1 80 ? -14.930 -16.572 -3.460 1.00 64.19 80 ALA A CA 1
ATOM 622 C C . ALA A 1 80 ? -13.849 -17.485 -2.861 1.00 64.19 80 ALA A C 1
ATOM 624 O O . ALA A 1 80 ? -13.935 -18.710 -2.980 1.00 64.19 80 ALA A O 1
ATOM 625 N N . ALA A 1 81 ? -12.836 -16.896 -2.223 1.00 61.06 81 ALA A N 1
ATOM 626 C CA . ALA A 1 81 ? -11.827 -17.661 -1.504 1.00 61.06 81 ALA A CA 1
ATOM 627 C C . ALA A 1 81 ? -12.522 -18.542 -0.452 1.00 61.06 81 ALA A C 1
ATOM 629 O O . ALA A 1 81 ? -13.273 -18.047 0.385 1.00 61.06 81 ALA A O 1
ATOM 630 N N . SER A 1 82 ? -12.289 -19.856 -0.498 1.00 54.47 82 SER A N 1
ATOM 631 C CA . SER A 1 82 ? -12.993 -20.840 0.339 1.00 54.47 82 SER A CA 1
ATOM 632 C C . SER A 1 82 ? -12.623 -20.785 1.825 1.00 54.47 82 SER A C 1
ATOM 634 O O . SER A 1 82 ? -13.149 -21.565 2.615 1.00 54.47 82 SER A O 1
ATOM 636 N N . ASN A 1 83 ? -11.714 -19.896 2.223 1.00 57.72 83 ASN A N 1
ATOM 637 C CA . ASN A 1 83 ? -11.316 -19.744 3.613 1.00 57.72 83 ASN A CA 1
ATOM 638 C C . ASN A 1 83 ? -12.278 -18.782 4.307 1.00 57.72 83 ASN A C 1
ATOM 640 O O . ASN A 1 83 ? -11.998 -17.592 4.441 1.00 57.72 83 ASN A O 1
ATOM 644 N N . GLN A 1 84 ? -13.416 -19.309 4.764 1.00 58.28 84 GLN A N 1
ATOM 645 C CA . GLN A 1 84 ? -14.203 -18.632 5.791 1.00 58.28 84 GLN A CA 1
ATOM 646 C C . GLN A 1 84 ? -13.390 -18.627 7.083 1.00 58.28 84 GLN A C 1
ATOM 648 O O . GLN A 1 84 ? -13.397 -19.573 7.868 1.00 58.28 84 GLN A O 1
ATOM 653 N N . VAL A 1 85 ? -12.633 -17.555 7.263 1.00 69.81 85 VAL A N 1
ATOM 654 C CA . VAL A 1 85 ? -11.923 -17.281 8.498 1.00 69.81 85 VAL A CA 1
ATOM 655 C C . VAL A 1 85 ? -12.964 -16.907 9.555 1.00 69.81 85 VAL A C 1
ATOM 657 O O . VAL A 1 85 ? -13.675 -15.912 9.420 1.00 69.81 85 VAL A O 1
ATOM 660 N N . SER A 1 86 ? -13.097 -17.744 10.584 1.00 83.25 86 SER A N 1
ATOM 661 C CA . SER A 1 86 ? -14.042 -17.516 11.677 1.00 83.25 86 SER A CA 1
ATOM 662 C C . SER A 1 86 ? -13.469 -16.489 12.648 1.00 83.25 86 SER A C 1
ATOM 664 O O . SER A 1 86 ? -12.496 -16.774 13.342 1.00 83.25 86 SER A O 1
ATOM 666 N N . VAL A 1 87 ? -14.098 -15.317 12.727 1.00 91.31 87 VAL A N 1
ATOM 667 C CA . VAL A 1 87 ? -13.757 -14.254 13.685 1.00 91.31 87 VAL A CA 1
ATOM 668 C C . VAL A 1 87 ? -14.884 -14.059 14.709 1.00 91.31 87 VAL A C 1
ATOM 670 O O . VAL A 1 87 ? -16.034 -14.369 14.396 1.00 91.31 87 VAL A O 1
ATOM 673 N N . PRO A 1 88 ? -14.600 -13.538 15.917 1.00 92.19 88 PRO A N 1
ATOM 674 C CA . PRO A 1 88 ? -15.602 -13.342 16.968 1.00 92.19 88 PRO A CA 1
ATOM 675 C C . PRO A 1 88 ? -16.751 -12.401 16.585 1.00 92.19 88 PRO A C 1
ATOM 677 O O . PRO A 1 88 ? -17.898 -12.653 16.949 1.00 92.19 88 PRO A O 1
ATOM 680 N N . TYR A 1 89 ? -16.462 -11.335 15.833 1.00 93.44 89 TYR A N 1
ATOM 681 C CA . TYR A 1 89 ? -17.440 -10.317 15.443 1.00 93.44 89 TYR A CA 1
ATOM 682 C C . TYR A 1 89 ? -17.479 -10.154 13.916 1.00 93.44 89 TYR A C 1
ATOM 684 O O . TYR A 1 89 ? -16.968 -9.161 13.393 1.00 93.44 89 TYR A O 1
ATOM 692 N N . PRO A 1 90 ? -18.046 -11.112 13.159 1.00 92.69 90 PRO A N 1
ATOM 693 C CA . PRO A 1 90 ? -18.106 -11.026 11.702 1.00 92.69 90 PRO A CA 1
ATOM 694 C C . PRO A 1 90 ? -19.084 -9.929 11.262 1.00 92.69 90 PRO A C 1
ATOM 696 O O . PRO A 1 90 ? -20.150 -9.754 11.860 1.00 92.69 90 PRO A O 1
ATOM 699 N N . PHE A 1 91 ? -18.748 -9.198 10.201 1.00 91.88 91 PHE A N 1
ATOM 700 C CA . PHE A 1 91 ? -19.593 -8.136 9.654 1.00 91.88 91 PHE A CA 1
ATOM 701 C C . PHE A 1 91 ? -19.475 -8.061 8.129 1.00 91.88 91 PHE A C 1
ATOM 703 O O . PHE A 1 91 ? -18.382 -8.189 7.588 1.00 91.88 91 PHE A O 1
ATOM 710 N N . ASN A 1 92 ? -20.598 -7.802 7.447 1.00 91.69 92 ASN A N 1
ATOM 711 C CA . ASN A 1 92 ? -20.645 -7.572 5.994 1.00 91.69 92 ASN A CA 1
ATOM 712 C C . ASN A 1 92 ? -21.179 -6.173 5.646 1.00 91.69 92 ASN A C 1
ATOM 714 O O . ASN A 1 92 ? -21.245 -5.794 4.478 1.00 91.69 92 ASN A O 1
ATOM 718 N N . SER A 1 93 ? -21.590 -5.397 6.651 1.00 92.75 93 SER A N 1
ATOM 719 C CA . SER A 1 93 ? -22.126 -4.053 6.480 1.00 92.75 93 SER A CA 1
ATOM 720 C C . SER A 1 93 ? -21.766 -3.145 7.655 1.00 92.75 93 SER A C 1
ATOM 722 O O . SER A 1 93 ? -21.510 -3.595 8.775 1.00 92.75 93 SER A O 1
ATOM 724 N N . ALA A 1 94 ? -21.836 -1.831 7.429 1.00 93.06 94 ALA A N 1
ATOM 725 C CA . ALA A 1 94 ? -21.671 -0.844 8.496 1.00 93.06 94 ALA A CA 1
ATOM 726 C C . ALA A 1 94 ? -22.724 -0.996 9.614 1.00 93.06 94 ALA A C 1
ATOM 728 O O . ALA A 1 94 ? -22.466 -0.642 10.764 1.00 93.06 94 ALA A O 1
ATOM 729 N N . ARG A 1 95 ? -23.907 -1.542 9.294 1.00 94.38 95 ARG A N 1
ATOM 730 C CA . ARG A 1 95 ? -24.969 -1.811 10.272 1.00 94.38 95 ARG A CA 1
ATOM 731 C C . ARG A 1 95 ? -24.579 -2.936 11.230 1.00 94.38 95 ARG A C 1
ATOM 733 O O . ARG A 1 95 ? -24.860 -2.818 12.420 1.00 94.38 95 ARG A O 1
ATOM 740 N N . ASP A 1 96 ? -23.914 -3.975 10.730 1.00 93.81 96 ASP A N 1
ATOM 741 C CA . ASP A 1 96 ? -23.438 -5.093 11.552 1.00 93.81 96 ASP A CA 1
ATOM 742 C C . ASP A 1 96 ? -22.364 -4.620 12.535 1.00 93.81 96 ASP A C 1
ATOM 744 O O . ASP A 1 96 ? -22.461 -4.894 13.729 1.00 93.81 96 ASP A O 1
ATOM 748 N N . LEU A 1 97 ? -21.405 -3.812 12.064 1.00 94.06 97 LEU A N 1
ATOM 749 C CA . LEU A 1 97 ? -20.396 -3.177 12.922 1.00 94.06 97 LEU A CA 1
ATOM 750 C C . LEU A 1 97 ? -21.034 -2.358 14.048 1.00 94.06 97 LEU A C 1
ATOM 752 O O . LEU A 1 97 ? -20.692 -2.528 15.215 1.00 94.06 97 LEU A O 1
ATOM 756 N N . GLN A 1 98 ? -22.002 -1.496 13.717 1.00 94.94 98 GLN A N 1
ATOM 757 C CA . GLN A 1 98 ? -22.704 -0.693 14.721 1.00 94.94 98 GLN A CA 1
ATOM 758 C C . GLN A 1 98 ? -23.476 -1.552 15.723 1.00 94.94 98 GLN A C 1
ATOM 760 O O . GLN A 1 98 ? -23.521 -1.210 16.905 1.00 94.94 98 GLN A O 1
ATOM 765 N N . LYS A 1 99 ? -24.102 -2.640 15.262 1.00 96.31 99 LYS A N 1
ATOM 766 C CA . LYS A 1 99 ? -24.817 -3.581 16.125 1.00 96.31 99 LYS A CA 1
ATOM 767 C C . LYS A 1 99 ? -23.856 -4.203 17.139 1.00 96.31 99 LYS A C 1
ATOM 769 O O . LYS A 1 99 ? -24.098 -4.083 18.336 1.00 96.31 99 LYS A O 1
ATOM 774 N N . HIS A 1 100 ? -22.738 -4.757 16.676 1.00 96.12 100 HIS A N 1
ATOM 775 C CA . HIS A 1 100 ? -21.738 -5.371 17.549 1.00 96.12 100 HIS A CA 1
ATOM 776 C C . HIS A 1 100 ? -21.117 -4.372 18.533 1.00 96.12 100 HIS A C 1
ATOM 778 O O . HIS A 1 100 ? -20.971 -4.690 19.711 1.00 96.12 100 HIS A O 1
ATOM 784 N N . CYS A 1 101 ? -20.807 -3.142 18.105 1.00 95.81 101 CYS A N 1
ATOM 785 C CA . CYS A 1 101 ? -20.326 -2.094 19.015 1.00 95.81 101 CYS A CA 1
ATOM 786 C C . CYS A 1 101 ? -21.347 -1.773 20.118 1.00 95.81 101 CYS A C 1
ATOM 788 O O . CYS A 1 101 ? -20.971 -1.600 21.275 1.00 95.81 101 CYS A O 1
ATOM 790 N N . LYS A 1 102 ? -22.645 -1.718 19.785 1.00 95.75 102 LYS A N 1
ATOM 791 C CA . LYS A 1 102 ? -23.713 -1.476 20.770 1.00 95.75 102 LYS A CA 1
ATOM 792 C C . LYS A 1 102 ? -23.899 -2.644 21.736 1.00 95.75 102 LYS A C 1
ATOM 794 O O . LYS A 1 102 ? -24.142 -2.407 22.912 1.00 95.75 102 LYS A O 1
ATOM 799 N N . GLU A 1 103 ? -23.800 -3.878 21.249 1.00 96.31 103 GLU A N 1
ATOM 800 C CA . GLU A 1 103 ? -24.000 -5.089 22.057 1.00 96.31 103 GLU A CA 1
ATOM 801 C C . GLU A 1 103 ? -22.813 -5.377 22.987 1.00 96.31 103 GLU A C 1
ATOM 803 O O . GLU A 1 103 ? -23.008 -5.810 24.118 1.00 96.31 103 GLU A O 1
ATOM 808 N N . THR A 1 104 ? -21.586 -5.105 22.537 1.00 94.81 104 THR A N 1
ATOM 809 C CA . THR A 1 104 ? -20.356 -5.384 23.301 1.00 94.81 104 THR A CA 1
ATOM 810 C C . THR A 1 104 ? -19.879 -4.208 24.151 1.00 94.81 104 THR A C 1
ATOM 812 O O . THR A 1 104 ? -19.101 -4.399 25.083 1.00 94.81 104 THR A O 1
ATOM 815 N N . GLY A 1 105 ? -20.291 -2.981 23.814 1.00 94.69 105 GLY A N 1
ATOM 816 C CA . GLY A 1 105 ? -19.742 -1.752 24.391 1.00 94.69 105 GLY A CA 1
ATOM 817 C C . GLY A 1 105 ? -18.325 -1.410 23.909 1.00 94.69 105 GLY A C 1
ATOM 818 O O . GLY A 1 105 ? -17.731 -0.452 24.404 1.00 94.69 105 GLY A O 1
ATOM 819 N N . LEU A 1 106 ? -17.766 -2.164 22.955 1.00 94.94 106 LEU A N 1
ATOM 820 C CA . LEU A 1 106 ? -16.448 -1.894 22.383 1.00 94.94 106 LEU A CA 1
ATOM 821 C C . LEU A 1 106 ? -16.508 -0.760 21.352 1.00 94.94 106 LEU A C 1
ATOM 823 O O . LEU A 1 106 ? -17.462 -0.635 20.579 1.00 94.94 106 LEU A O 1
ATOM 827 N N . SER A 1 107 ? -15.436 0.035 21.286 1.00 96.12 107 SER A N 1
ATOM 828 C CA . SER A 1 107 ? -15.217 0.950 20.162 1.00 96.12 107 SER A CA 1
ATOM 829 C C . SER A 1 107 ? -15.022 0.168 18.858 1.00 96.12 107 SER A C 1
ATOM 831 O O . SER A 1 107 ? -14.681 -1.016 18.874 1.00 96.12 107 SER A O 1
ATOM 833 N N . LEU A 1 108 ? -15.172 0.842 17.713 1.00 94.00 108 LEU A N 1
ATOM 834 C CA . LEU A 1 108 ? -14.930 0.233 16.400 1.00 94.00 108 LEU A CA 1
ATOM 835 C C . LEU A 1 108 ? -13.528 -0.392 16.308 1.00 94.00 108 LEU A C 1
ATOM 837 O O . LEU A 1 108 ? -13.384 -1.534 15.884 1.00 94.00 108 LEU A O 1
ATOM 841 N N . SER A 1 109 ? -12.501 0.338 16.754 1.00 94.38 109 SER A N 1
ATOM 842 C CA . SER A 1 109 ? -11.121 -0.155 16.775 1.00 94.38 109 SER A CA 1
ATOM 843 C C . SER A 1 109 ? -10.934 -1.319 17.745 1.00 94.38 109 SER A C 1
ATOM 845 O O . SER A 1 109 ? -10.221 -2.263 17.423 1.00 94.38 109 SER A O 1
ATOM 847 N N . GLY A 1 110 ? -11.597 -1.287 18.905 1.00 94.31 110 GLY A N 1
ATOM 848 C CA . GLY A 1 110 ? -11.570 -2.382 19.869 1.00 94.31 110 GLY A CA 1
ATOM 849 C C . GLY A 1 110 ? -12.172 -3.663 19.298 1.00 94.31 110 GLY A C 1
ATOM 850 O O . GLY A 1 110 ? -11.587 -4.730 19.451 1.00 94.31 110 GLY A O 1
ATOM 851 N N . LEU A 1 111 ? -13.294 -3.554 18.587 1.00 95.19 111 LEU A N 1
ATOM 852 C CA . LEU A 1 111 ? -13.943 -4.681 17.923 1.00 95.19 111 LEU A CA 1
ATOM 853 C C . LEU A 1 111 ? -13.057 -5.284 16.827 1.00 95.19 111 LEU A C 1
ATOM 855 O O . LEU A 1 111 ? -12.848 -6.495 16.810 1.00 95.19 111 LEU A O 1
ATOM 859 N N . VAL A 1 112 ? -12.504 -4.449 15.941 1.00 93.94 112 VAL A N 1
ATOM 860 C CA . VAL A 1 112 ? -11.603 -4.914 14.872 1.00 93.94 112 VAL A CA 1
ATOM 861 C C . VAL A 1 112 ? -10.348 -5.556 15.464 1.00 93.94 112 VAL A C 1
ATOM 863 O O . VAL A 1 112 ? -9.940 -6.615 15.003 1.00 93.94 112 VAL A O 1
ATOM 866 N N . LEU A 1 113 ? -9.794 -4.995 16.545 1.00 94.62 113 LEU A N 1
ATOM 867 C CA . LEU A 1 113 ? -8.662 -5.594 17.249 1.00 94.62 113 LEU A CA 1
ATOM 868 C C . LEU A 1 113 ? -8.990 -6.992 17.795 1.00 94.62 113 LEU A C 1
ATOM 870 O O . LEU A 1 113 ? -8.143 -7.873 17.718 1.00 94.62 113 LEU A O 1
ATOM 874 N N . GLN A 1 114 ? -10.199 -7.230 18.317 1.00 94.56 114 GLN A N 1
ATOM 875 C CA . GLN A 1 114 ? -10.602 -8.574 18.759 1.00 94.56 114 GLN A CA 1
ATOM 876 C C . GLN A 1 114 ? -10.691 -9.569 17.598 1.00 94.56 114 GLN A C 1
ATOM 878 O O . GLN A 1 114 ? -10.324 -10.730 17.762 1.00 94.56 114 GLN A O 1
ATOM 883 N N . ASN A 1 115 ? -11.147 -9.122 16.426 1.00 94.62 115 ASN A N 1
ATOM 884 C CA . ASN A 1 115 ? -11.154 -9.962 15.231 1.00 94.62 115 ASN A CA 1
ATOM 885 C C . ASN A 1 115 ? -9.736 -10.293 14.763 1.00 94.62 115 ASN A C 1
ATOM 887 O O . ASN A 1 115 ? -9.460 -11.451 14.477 1.00 94.62 115 ASN A O 1
ATOM 891 N N . GLU A 1 116 ? -8.835 -9.311 14.742 1.00 94.31 116 GLU A N 1
ATOM 892 C CA . GLU A 1 116 ? -7.433 -9.523 14.371 1.00 94.31 116 GLU A CA 1
ATOM 893 C C . GLU A 1 116 ? -6.701 -10.440 15.358 1.00 94.31 116 GLU A C 1
ATOM 895 O O . GLU A 1 116 ? -5.964 -11.330 14.944 1.00 94.31 116 GLU A O 1
ATOM 900 N N . LEU A 1 117 ? -6.958 -10.294 16.663 1.00 94.38 117 LEU A N 1
ATOM 901 C CA . LEU A 1 117 ? -6.377 -11.151 17.705 1.00 94.38 117 LEU A CA 1
ATOM 902 C C . LEU A 1 117 ? -6.856 -12.608 17.643 1.00 94.38 117 LEU A C 1
ATOM 904 O O . LEU A 1 117 ? -6.221 -13.486 18.221 1.00 94.38 117 LEU A O 1
ATOM 908 N N . ALA A 1 118 ? -7.972 -12.883 16.963 1.00 92.88 118 ALA A N 1
ATOM 909 C CA . ALA A 1 118 ? -8.408 -14.254 16.709 1.00 92.88 118 ALA A CA 1
ATOM 910 C C . ALA A 1 118 ? -7.576 -14.943 15.613 1.00 92.88 118 ALA A C 1
ATOM 912 O O . ALA A 1 118 ? -7.609 -16.168 15.507 1.00 92.88 118 ALA A O 1
ATOM 913 N N . LEU A 1 119 ? -6.850 -14.166 14.801 1.00 90.94 119 LEU A N 1
ATOM 914 C CA . LEU A 1 119 ? -6.079 -14.637 13.645 1.00 90.94 119 LEU A CA 1
ATOM 915 C C . LEU A 1 119 ? -4.573 -14.535 13.859 1.00 90.94 119 LEU A C 1
ATOM 917 O O . LEU A 1 119 ? -3.820 -15.363 13.352 1.00 90.94 119 LEU A O 1
ATOM 921 N N . HIS A 1 120 ? -4.154 -13.529 14.615 1.00 92.56 120 HIS A N 1
ATOM 922 C CA . HIS A 1 120 ? -2.765 -13.163 14.825 1.00 92.56 120 HIS A CA 1
ATOM 923 C C . HIS A 1 120 ? -2.495 -12.954 16.310 1.00 92.56 120 HIS A C 1
ATOM 925 O O . HIS A 1 120 ? -3.371 -12.565 17.085 1.00 92.56 120 HIS A O 1
ATOM 931 N N . THR A 1 121 ? -1.250 -13.166 16.718 1.00 94.44 121 THR A N 1
ATOM 932 C CA . THR A 1 121 ? -0.825 -12.812 18.073 1.00 94.44 121 THR A CA 1
ATOM 933 C C . THR A 1 121 ? -0.725 -11.295 18.232 1.00 94.44 121 THR A C 1
ATOM 935 O O . THR A 1 121 ? -0.562 -10.537 17.271 1.00 94.44 121 THR A O 1
ATOM 938 N N . LYS A 1 122 ? -0.795 -10.819 19.478 1.00 94.38 122 LYS A N 1
ATOM 939 C CA . LYS A 1 122 ? -0.674 -9.386 19.772 1.00 94.38 122 LYS A CA 1
ATOM 940 C C . LYS A 1 122 ? 0.699 -8.846 19.363 1.00 94.38 122 LYS A C 1
ATOM 942 O O . LYS A 1 122 ? 0.815 -7.702 18.925 1.00 94.38 122 LYS A O 1
ATOM 947 N N . GLU A 1 123 ? 1.731 -9.664 19.520 1.00 95.44 123 GLU A N 1
ATOM 948 C CA . GLU A 1 123 ? 3.110 -9.359 19.164 1.00 95.44 123 GLU A CA 1
ATOM 949 C C . GLU A 1 123 ? 3.255 -9.171 17.650 1.00 95.44 123 GLU A C 1
ATOM 951 O O . GLU A 1 123 ? 3.834 -8.174 17.220 1.00 95.44 123 GLU A O 1
ATOM 956 N N . GLU A 1 124 ? 2.667 -10.065 16.848 1.00 94.94 124 GLU A N 1
ATOM 957 C CA . GLU A 1 124 ? 2.651 -9.955 15.384 1.00 94.94 124 GLU A CA 1
ATOM 958 C C . GLU A 1 124 ? 1.914 -8.700 14.913 1.00 94.94 124 GLU A C 1
ATOM 960 O O . GLU A 1 124 ? 2.432 -7.976 14.064 1.00 94.94 124 GLU A O 1
ATOM 965 N N . LEU A 1 125 ? 0.750 -8.392 15.496 1.00 94.69 125 LEU A N 1
ATOM 966 C CA . LEU A 1 125 ? -0.011 -7.189 15.144 1.00 94.69 125 LEU A CA 1
ATOM 967 C C . LEU A 1 125 ? 0.766 -5.908 15.449 1.00 94.69 125 LEU A C 1
ATOM 969 O O . LEU A 1 125 ? 0.853 -5.019 14.603 1.00 94.69 125 LEU A O 1
ATOM 973 N N . ASN A 1 126 ? 1.371 -5.815 16.635 1.00 94.44 126 ASN A N 1
ATOM 974 C CA . ASN A 1 126 ? 2.174 -4.650 17.000 1.00 94.44 126 ASN A CA 1
ATOM 975 C C . ASN A 1 126 ? 3.394 -4.504 16.088 1.00 94.44 126 ASN A C 1
ATOM 977 O O . ASN A 1 126 ? 3.660 -3.405 15.605 1.00 94.44 126 ASN A O 1
ATOM 981 N N . ALA A 1 127 ? 4.103 -5.603 15.813 1.00 95.31 127 ALA A N 1
ATOM 982 C CA . ALA A 1 127 ? 5.237 -5.596 14.896 1.00 95.31 127 ALA A CA 1
ATOM 983 C C . ALA A 1 127 ? 4.815 -5.153 13.487 1.00 95.31 127 ALA A C 1
ATOM 985 O O . ALA A 1 127 ? 5.506 -4.351 12.859 1.00 95.31 127 ALA A O 1
ATOM 986 N N . HIS A 1 128 ? 3.658 -5.617 13.011 1.00 94.50 128 HIS A N 1
ATOM 987 C CA . HIS A 1 128 ? 3.110 -5.234 11.716 1.00 94.50 128 HIS A CA 1
ATOM 988 C C . HIS A 1 128 ? 2.735 -3.747 11.657 1.00 94.50 128 HIS A C 1
ATOM 990 O O . HIS A 1 128 ? 3.129 -3.056 10.718 1.00 94.50 128 HIS A O 1
ATOM 996 N N . PHE A 1 129 ? 2.047 -3.218 12.673 1.00 94.38 129 PHE A N 1
ATOM 997 C CA . PHE A 1 129 ? 1.724 -1.791 12.739 1.00 94.38 129 PHE A CA 1
ATOM 998 C C . PHE A 1 129 ? 2.973 -0.915 12.817 1.00 94.38 129 PHE A C 1
ATOM 1000 O O . PHE A 1 129 ? 3.040 0.105 12.132 1.00 94.38 129 PHE A O 1
ATOM 1007 N N . SER A 1 130 ? 3.983 -1.323 13.590 1.00 95.19 130 SER A N 1
ATOM 1008 C CA . SER A 1 130 ? 5.276 -0.636 13.613 1.00 95.19 130 SER A CA 1
ATOM 1009 C C . SER A 1 130 ? 5.954 -0.665 12.245 1.00 95.19 130 SER A C 1
ATOM 1011 O O . SER A 1 130 ? 6.441 0.367 11.796 1.00 95.19 130 SER A O 1
ATOM 1013 N N . ALA A 1 131 ? 5.939 -1.803 11.546 1.00 96.06 131 ALA A N 1
ATOM 1014 C CA . ALA A 1 131 ? 6.518 -1.913 10.210 1.00 96.06 131 ALA A CA 1
ATOM 1015 C C . ALA A 1 131 ? 5.808 -1.004 9.192 1.00 96.06 131 ALA A C 1
ATOM 1017 O O . ALA A 1 131 ? 6.477 -0.276 8.461 1.00 96.06 131 ALA A O 1
ATOM 1018 N N . ILE A 1 132 ? 4.468 -0.988 9.174 1.00 94.56 132 ILE A N 1
ATOM 1019 C CA . ILE A 1 132 ? 3.690 -0.082 8.311 1.00 94.56 132 ILE A CA 1
ATOM 1020 C C . ILE A 1 132 ? 4.034 1.375 8.623 1.00 94.56 132 ILE A C 1
ATOM 1022 O O . ILE A 1 132 ? 4.300 2.154 7.708 1.00 94.56 132 ILE A O 1
ATOM 1026 N N . TRP A 1 133 ? 4.051 1.741 9.906 1.00 94.75 133 TRP A N 1
ATOM 1027 C CA . TRP A 1 133 ? 4.369 3.099 10.329 1.00 94.75 133 TRP A CA 1
ATOM 1028 C C . TRP A 1 133 ? 5.765 3.528 9.880 1.00 94.75 133 TRP A C 1
ATOM 1030 O O . TRP A 1 133 ? 5.909 4.607 9.308 1.00 94.75 133 TRP A O 1
ATOM 1040 N N . GLU A 1 134 ? 6.780 2.687 10.077 1.00 95.75 134 GLU A N 1
ATOM 1041 C CA . GLU A 1 134 ? 8.144 3.005 9.653 1.00 95.75 134 GLU A CA 1
ATOM 1042 C C . GLU A 1 134 ? 8.256 3.143 8.131 1.00 95.75 134 GLU A C 1
ATOM 1044 O O . GLU A 1 134 ? 8.948 4.043 7.656 1.00 95.75 134 GLU A O 1
ATOM 1049 N N . VAL A 1 135 ? 7.534 2.331 7.350 1.00 93.25 135 VAL A N 1
ATOM 1050 C CA . VAL A 1 135 ? 7.481 2.479 5.885 1.00 93.25 135 VAL A CA 1
ATOM 1051 C C . VAL A 1 135 ? 6.828 3.805 5.490 1.00 93.25 135 VAL A C 1
ATOM 1053 O O . VAL A 1 135 ? 7.405 4.548 4.695 1.00 93.25 135 VAL A O 1
ATOM 1056 N N . MET A 1 136 ? 5.668 4.141 6.066 1.00 92.94 136 MET A N 1
ATOM 1057 C CA . MET A 1 136 ? 4.974 5.405 5.788 1.00 92.94 136 MET A CA 1
ATOM 1058 C C . MET A 1 136 ? 5.838 6.611 6.163 1.00 92.94 136 MET A C 1
ATOM 1060 O O . MET A 1 136 ? 5.996 7.537 5.369 1.00 92.94 136 MET A O 1
ATOM 1064 N N . LYS A 1 137 ? 6.433 6.583 7.358 1.00 93.12 137 LYS A N 1
ATOM 1065 C CA . LYS A 1 137 ? 7.317 7.631 7.864 1.00 93.12 137 LYS A CA 1
ATOM 1066 C C . LYS A 1 137 ? 8.548 7.790 6.977 1.00 93.12 137 LYS A C 1
ATOM 1068 O O . LYS A 1 137 ? 8.859 8.907 6.578 1.00 93.12 137 LYS A O 1
ATOM 1073 N N . SER A 1 138 ? 9.201 6.689 6.611 1.00 93.00 138 SER A N 1
ATOM 1074 C CA . SER A 1 138 ? 10.371 6.717 5.729 1.00 93.00 138 SER A CA 1
ATOM 1075 C C . SER A 1 138 ? 10.021 7.250 4.337 1.00 93.00 138 SER A C 1
ATOM 1077 O O . SER A 1 138 ? 10.795 8.013 3.765 1.00 93.00 138 SER A O 1
ATOM 1079 N N . GLY A 1 139 ? 8.857 6.882 3.788 1.00 92.31 139 GLY A N 1
ATOM 1080 C CA . GLY A 1 139 ? 8.365 7.410 2.512 1.00 92.31 139 GLY A CA 1
ATOM 1081 C C . GLY A 1 139 ? 8.101 8.915 2.576 1.00 92.31 139 GLY A C 1
ATOM 1082 O O . GLY A 1 139 ? 8.550 9.662 1.713 1.00 92.31 139 GLY A O 1
ATOM 1083 N N . ILE A 1 140 ? 7.467 9.391 3.651 1.00 92.88 140 ILE A N 1
ATOM 1084 C CA . ILE A 1 140 ? 7.312 10.828 3.904 1.00 92.88 140 ILE A CA 1
ATOM 1085 C C . ILE A 1 140 ? 8.684 11.511 3.979 1.00 92.88 140 ILE A C 1
ATOM 1087 O O . ILE A 1 140 ? 8.910 12.500 3.287 1.00 92.88 140 ILE A O 1
ATOM 1091 N N . GLU A 1 141 ? 9.611 10.991 4.786 1.00 92.81 141 GLU A N 1
ATOM 1092 C CA . GLU A 1 141 ? 10.945 11.572 4.968 1.00 92.81 141 GLU A CA 1
ATOM 1093 C C . GLU A 1 141 ? 11.737 11.652 3.660 1.00 92.81 141 GLU A C 1
ATOM 1095 O O . GLU A 1 141 ? 12.423 12.648 3.426 1.00 92.81 141 GLU A O 1
ATOM 1100 N N . ARG A 1 142 ? 11.626 10.660 2.774 1.00 92.38 142 ARG A N 1
ATOM 1101 C CA . ARG A 1 142 ? 12.214 10.755 1.434 1.00 92.38 142 ARG A CA 1
ATOM 1102 C C . ARG A 1 142 ? 11.503 11.810 0.595 1.00 92.38 142 ARG A C 1
ATOM 1104 O O . ARG A 1 142 ? 12.156 12.728 0.107 1.00 92.38 142 ARG A O 1
ATOM 1111 N N . GLY A 1 143 ? 10.175 11.762 0.498 1.00 91.88 143 GLY A N 1
ATOM 1112 C CA . GLY A 1 143 ? 9.406 12.674 -0.352 1.00 91.88 143 GLY A CA 1
ATOM 1113 C C . GLY A 1 143 ? 9.585 14.153 -0.004 1.00 91.88 143 GLY A C 1
ATOM 1114 O O . GLY A 1 143 ? 9.647 14.997 -0.894 1.00 91.88 143 GLY A O 1
ATOM 1115 N N . ILE A 1 144 ? 9.755 14.485 1.279 1.00 93.56 144 ILE A N 1
ATOM 1116 C CA . ILE A 1 144 ? 9.988 15.871 1.716 1.00 93.56 144 ILE A CA 1
ATOM 1117 C C . ILE A 1 144 ? 11.426 16.370 1.515 1.00 93.56 144 ILE A C 1
ATOM 1119 O O . ILE A 1 144 ? 11.678 17.564 1.696 1.00 93.56 144 ILE A O 1
ATOM 1123 N N . ASN A 1 145 ? 12.373 15.482 1.210 1.00 91.38 145 ASN A N 1
ATOM 1124 C CA . ASN A 1 145 ? 13.787 15.818 1.024 1.00 91.38 145 ASN A CA 1
ATOM 1125 C C . ASN A 1 145 ? 14.250 15.635 -0.431 1.00 91.38 145 ASN A C 1
ATOM 1127 O O . ASN A 1 145 ? 15.227 16.262 -0.836 1.00 91.38 145 ASN A O 1
ATOM 1131 N N . THR A 1 146 ? 13.558 14.815 -1.221 1.00 89.94 146 THR A N 1
ATOM 1132 C CA . THR A 1 146 ? 13.891 14.557 -2.622 1.00 89.94 146 THR A CA 1
ATOM 1133 C C . THR A 1 146 ? 13.348 15.656 -3.533 1.00 89.94 146 THR A C 1
ATOM 1135 O O . THR A 1 146 ? 12.145 15.910 -3.599 1.00 89.94 146 THR A O 1
ATOM 1138 N N . GLU A 1 147 ? 14.241 16.282 -4.293 1.00 90.62 147 GLU A N 1
ATOM 1139 C CA . GLU A 1 147 ? 13.904 17.291 -5.297 1.00 90.62 147 GLU A CA 1
ATOM 1140 C C . GLU A 1 147 ? 14.004 16.738 -6.722 1.00 90.62 147 GLU A C 1
ATOM 1142 O O . GLU A 1 147 ? 14.455 15.617 -6.951 1.00 90.62 147 GLU A O 1
ATOM 1147 N N . GLY A 1 148 ? 13.599 17.551 -7.697 1.00 89.56 148 GLY A N 1
ATOM 1148 C CA . GLY A 1 148 ? 13.757 17.250 -9.116 1.00 89.56 148 GLY A CA 1
ATOM 1149 C C . GLY A 1 148 ? 12.439 16.951 -9.820 1.00 89.56 148 GLY A C 1
ATOM 1150 O O . GLY A 1 148 ? 11.370 17.398 -9.401 1.00 89.56 148 GLY A O 1
ATOM 1151 N N . LEU A 1 149 ? 12.537 16.237 -10.940 1.00 90.12 149 LEU A N 1
ATOM 1152 C CA . LEU A 1 149 ? 11.405 15.875 -11.789 1.00 90.12 149 LEU A CA 1
ATOM 1153 C C . LEU A 1 149 ? 11.017 14.413 -11.552 1.00 90.12 149 LEU A C 1
ATOM 1155 O O . LEU A 1 149 ? 11.885 13.566 -11.340 1.00 90.12 149 LEU A O 1
ATOM 1159 N N . LEU A 1 150 ? 9.720 14.121 -11.608 1.00 88.69 150 LEU A N 1
ATOM 1160 C CA . LEU A 1 150 ? 9.224 12.749 -11.597 1.00 88.69 150 LEU A CA 1
ATOM 1161 C C . LEU A 1 150 ? 9.617 12.022 -12.896 1.00 88.69 150 LEU A C 1
ATOM 1163 O O . LEU A 1 150 ? 9.654 12.652 -13.961 1.00 88.69 150 LEU A O 1
ATOM 1167 N N . PRO A 1 151 ? 9.919 10.714 -12.826 1.00 82.94 151 PRO A N 1
ATOM 1168 C CA . PRO A 1 151 ? 10.204 9.919 -14.011 1.00 82.94 151 PRO A CA 1
ATOM 1169 C C . PRO A 1 151 ? 8.943 9.760 -14.871 1.00 82.94 151 PRO A 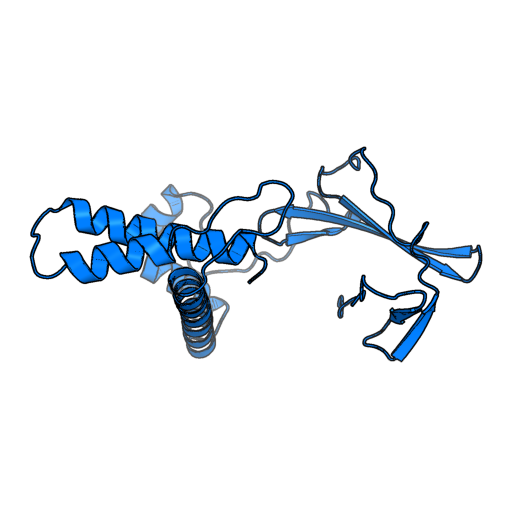C 1
ATOM 1171 O O . PRO A 1 151 ? 7.826 9.683 -14.365 1.00 82.94 151 PRO A O 1
ATOM 1174 N N . GLY A 1 152 ? 9.130 9.703 -16.188 1.00 81.94 152 GLY A N 1
ATOM 1175 C CA . GLY A 1 152 ? 8.047 9.555 -17.160 1.00 81.94 152 GLY A CA 1
ATOM 1176 C C . GLY A 1 152 ? 8.065 10.624 -18.258 1.00 81.94 152 GLY A C 1
ATOM 1177 O O . GLY A 1 152 ? 8.896 11.536 -18.246 1.00 81.94 152 GLY A O 1
ATOM 1178 N N . PRO A 1 153 ? 7.153 10.524 -19.243 1.00 80.06 153 PRO A N 1
ATOM 1179 C CA . PRO A 1 153 ? 7.096 11.456 -20.371 1.00 80.06 153 PRO A CA 1
ATOM 1180 C C . PRO A 1 153 ? 6.641 12.858 -19.942 1.00 80.06 153 PRO A C 1
ATOM 1182 O O . PRO A 1 153 ? 7.013 13.859 -20.557 1.00 80.06 153 PRO A O 1
ATOM 1185 N N . MET A 1 154 ? 5.857 12.939 -18.864 1.00 72.69 154 MET A N 1
ATOM 1186 C CA . MET A 1 154 ? 5.424 14.193 -18.264 1.00 72.69 154 MET A CA 1
ATOM 1187 C C . MET A 1 154 ? 6.472 14.647 -17.245 1.00 72.69 154 MET A C 1
ATOM 1189 O O . MET A 1 154 ? 6.585 14.083 -16.162 1.00 72.69 154 MET A O 1
ATOM 1193 N N . ARG A 1 155 ? 7.245 15.678 -17.600 1.00 84.31 155 ARG A N 1
ATOM 1194 C CA . ARG A 1 155 ? 8.307 16.280 -16.772 1.00 84.31 155 ARG A CA 1
ATOM 1195 C C . ARG A 1 155 ? 7.733 17.096 -15.603 1.00 84.31 155 ARG A C 1
ATOM 1197 O O . ARG A 1 155 ? 7.879 18.316 -15.561 1.00 84.31 155 ARG A O 1
ATOM 1204 N N . ILE A 1 156 ? 7.036 16.434 -14.684 1.00 90.00 156 ILE A N 1
ATOM 1205 C CA . ILE A 1 156 ? 6.351 17.076 -13.555 1.00 90.00 156 ILE A CA 1
ATOM 1206 C C . ILE A 1 156 ? 7.362 17.331 -12.426 1.00 90.00 156 ILE A C 1
ATOM 1208 O O . ILE A 1 156 ? 8.018 16.386 -11.985 1.00 90.00 156 ILE A O 1
ATOM 1212 N N . PRO A 1 157 ? 7.505 18.575 -11.934 1.00 91.38 157 PRO A N 1
ATOM 1213 C CA . PRO A 1 157 ? 8.378 18.869 -10.806 1.00 91.38 157 PRO A CA 1
ATOM 1214 C C . PRO A 1 157 ? 7.779 18.400 -9.481 1.00 91.38 157 PRO A C 1
ATOM 1216 O O . PRO A 1 157 ? 6.582 18.565 -9.233 1.00 91.38 157 PRO A O 1
ATOM 1219 N N . ARG A 1 158 ? 8.642 17.879 -8.607 1.00 92.62 158 ARG A N 1
ATOM 1220 C CA . ARG A 1 158 ? 8.316 17.591 -7.209 1.00 92.62 158 ARG A CA 1
ATOM 1221 C C . ARG A 1 158 ? 8.066 18.889 -6.445 1.00 92.62 158 ARG A C 1
ATOM 1223 O O . ARG A 1 158 ? 8.798 19.868 -6.608 1.00 92.62 158 ARG A O 1
ATOM 1230 N N . ARG A 1 159 ? 7.032 18.906 -5.608 1.00 93.69 159 ARG A N 1
ATOM 1231 C CA . ARG A 1 159 ? 6.574 20.092 -4.867 1.00 93.69 159 ARG A CA 1
ATOM 1232 C C . ARG A 1 159 ? 6.725 19.941 -3.360 1.00 93.69 159 ARG A C 1
ATOM 1234 O O . ARG A 1 159 ? 6.852 20.962 -2.681 1.00 93.69 159 ARG A O 1
ATOM 1241 N N . ALA A 1 160 ? 6.746 18.714 -2.835 1.00 92.31 160 ALA A N 1
ATOM 1242 C CA . ALA A 1 160 ? 6.742 18.467 -1.393 1.00 92.31 160 ALA A CA 1
ATOM 1243 C C . ALA A 1 160 ? 7.934 19.125 -0.672 1.00 92.31 160 ALA A C 1
ATOM 1245 O O . ALA A 1 160 ? 7.745 19.836 0.318 1.00 92.31 160 ALA A O 1
ATOM 1246 N N . ALA A 1 161 ? 9.150 18.980 -1.208 1.00 92.56 161 ALA A N 1
ATOM 1247 C CA . ALA A 1 161 ? 10.362 19.549 -0.612 1.00 92.56 161 ALA A CA 1
ATOM 1248 C C . ALA A 1 161 ? 10.349 21.089 -0.546 1.00 92.56 161 ALA A C 1
ATOM 1250 O O . ALA A 1 161 ? 10.700 21.685 0.478 1.00 92.56 161 ALA A O 1
ATOM 1251 N N . ALA A 1 162 ? 9.897 21.750 -1.618 1.00 91.19 162 ALA A N 1
ATOM 1252 C CA . ALA A 1 162 ? 9.779 23.206 -1.657 1.00 91.19 162 ALA A CA 1
ATOM 1253 C C . ALA A 1 162 ? 8.703 23.715 -0.685 1.00 91.19 162 ALA A C 1
ATOM 1255 O O . ALA A 1 162 ? 8.937 24.685 0.040 1.00 91.19 162 ALA A O 1
ATOM 1256 N N . LEU A 1 163 ? 7.554 23.033 -0.627 1.00 90.38 163 LEU A N 1
ATOM 1257 C CA . LEU A 1 163 ? 6.459 23.377 0.277 1.00 90.38 163 LEU A CA 1
ATOM 1258 C C . LEU A 1 163 ? 6.875 23.226 1.746 1.00 90.38 163 LEU A C 1
ATOM 1260 O O . LEU A 1 163 ? 6.636 24.131 2.544 1.00 90.38 163 LEU A O 1
ATOM 1264 N N . ARG A 1 164 ? 7.595 22.153 2.099 1.00 91.38 164 ARG A N 1
ATOM 1265 C CA . ARG A 1 164 ? 8.143 21.973 3.451 1.00 91.38 164 ARG A CA 1
ATOM 1266 C C . ARG A 1 164 ? 9.032 23.141 3.878 1.00 91.38 164 ARG A C 1
ATOM 1268 O O . ARG A 1 164 ? 8.903 23.611 5.005 1.00 91.38 164 ARG A O 1
ATOM 1275 N N . ARG A 1 165 ? 9.930 23.624 3.009 1.00 89.31 165 ARG A N 1
ATOM 1276 C CA . ARG A 1 165 ? 10.808 24.766 3.341 1.00 89.31 165 ARG A CA 1
ATOM 1277 C C . ARG A 1 165 ? 10.015 26.030 3.657 1.00 89.31 165 ARG A C 1
ATOM 1279 O O . ARG A 1 165 ? 10.350 26.731 4.613 1.00 89.31 165 ARG A O 1
ATOM 1286 N N . MET A 1 166 ? 8.975 26.304 2.871 1.00 87.69 166 MET A N 1
ATOM 1287 C CA . MET A 1 166 ? 8.077 27.436 3.108 1.00 87.69 166 MET A CA 1
ATOM 1288 C C . MET A 1 166 ? 7.345 27.292 4.446 1.00 87.69 166 MET A C 1
ATOM 1290 O O . MET A 1 166 ? 7.348 28.230 5.241 1.00 87.69 166 MET A O 1
ATOM 1294 N N . LEU A 1 167 ? 6.796 26.107 4.733 1.00 86.81 167 LEU A N 1
ATOM 1295 C CA . LEU A 1 167 ? 6.056 25.850 5.969 1.00 86.81 167 LEU A CA 1
ATOM 1296 C C . LEU A 1 167 ? 6.937 25.968 7.212 1.00 86.81 167 LEU A C 1
ATOM 1298 O O . LEU A 1 167 ? 6.590 26.712 8.120 1.00 86.81 167 LEU A O 1
ATOM 1302 N N . VAL A 1 168 ? 8.116 25.338 7.225 1.00 86.50 168 VAL A N 1
ATOM 1303 C CA . VAL A 1 168 ? 9.050 25.392 8.367 1.00 86.50 168 VAL A CA 1
ATOM 1304 C C . VAL A 1 168 ? 9.513 26.821 8.669 1.00 86.50 168 VAL A C 1
ATOM 1306 O O . VAL A 1 168 ? 9.750 27.168 9.825 1.00 86.50 168 VAL A O 1
ATOM 1309 N N . THR A 1 169 ? 9.643 27.660 7.640 1.00 83.19 169 THR A N 1
ATOM 1310 C CA . THR A 1 169 ? 10.085 29.053 7.796 1.00 83.19 169 THR A CA 1
ATOM 1311 C C . THR A 1 169 ? 8.963 29.943 8.346 1.00 83.19 169 THR A C 1
ATOM 1313 O O . THR A 1 169 ? 9.227 30.831 9.155 1.00 83.19 169 THR A O 1
ATOM 1316 N N . ASN A 1 170 ? 7.713 29.686 7.950 1.00 76.31 170 ASN A N 1
ATOM 1317 C CA . ASN A 1 170 ? 6.548 30.483 8.342 1.00 76.31 170 ASN A CA 1
ATOM 1318 C C . ASN A 1 170 ? 5.890 30.024 9.658 1.00 76.31 170 ASN A C 1
ATOM 1320 O O . ASN A 1 170 ? 5.140 30.795 10.253 1.00 76.31 170 ASN A O 1
ATOM 1324 N N . ASP A 1 171 ? 6.206 28.818 10.140 1.00 70.06 171 ASP A N 1
ATOM 1325 C CA . ASP A 1 171 ? 5.585 28.162 11.306 1.00 70.06 171 ASP A CA 1
ATOM 1326 C C . ASP A 1 171 ? 5.636 28.988 12.602 1.00 70.06 171 ASP A C 1
ATOM 1328 O O . ASP A 1 171 ? 4.708 28.978 13.403 1.00 70.06 171 ASP A O 1
ATOM 1332 N N . LYS A 1 172 ? 6.708 29.761 12.813 1.00 63.44 172 LYS A N 1
ATOM 1333 C CA . LYS A 1 172 ? 6.888 30.545 14.051 1.00 63.44 172 LYS A CA 1
ATOM 1334 C C . LYS A 1 172 ? 6.159 31.888 14.057 1.00 63.44 172 LYS A C 1
ATOM 1336 O O . LYS A 1 172 ? 5.986 32.468 15.124 1.00 63.44 172 LYS A O 1
ATOM 1341 N N . ASN A 1 173 ? 5.767 32.388 12.886 1.00 63.00 173 ASN A N 1
ATOM 1342 C CA . ASN A 1 173 ? 5.311 33.769 12.712 1.00 63.00 173 ASN A CA 1
ATOM 1343 C C . ASN A 1 173 ? 3.856 33.873 12.242 1.00 63.00 173 ASN A C 1
ATOM 1345 O O . ASN A 1 173 ? 3.371 34.985 12.042 1.00 63.00 173 ASN A O 1
ATOM 1349 N N . ASN A 1 174 ? 3.166 32.748 12.045 1.00 61.53 174 ASN A N 1
ATOM 1350 C CA . ASN A 1 174 ? 1.836 32.739 11.458 1.00 61.53 174 ASN A CA 1
ATOM 1351 C C . ASN A 1 174 ? 0.889 31.815 12.238 1.00 61.53 174 ASN A C 1
ATOM 1353 O O . ASN A 1 174 ? 1.172 30.642 12.447 1.00 61.53 174 ASN A O 1
ATOM 1357 N N . THR A 1 175 ? -0.235 32.370 12.692 1.00 65.94 175 THR A N 1
ATOM 1358 C CA . THR A 1 175 ? -1.295 31.661 13.432 1.00 65.94 175 THR A CA 1
ATOM 1359 C C . THR A 1 175 ? -2.513 31.411 12.537 1.00 65.94 175 THR A C 1
ATOM 1361 O O . THR A 1 175 ? -3.641 31.352 13.020 1.00 65.94 175 THR A O 1
ATOM 1364 N N . ASP A 1 176 ? -2.303 31.330 11.221 1.00 75.38 176 ASP A N 1
ATOM 1365 C CA . ASP A 1 176 ? -3.354 31.032 10.255 1.00 75.38 176 ASP A CA 1
ATOM 1366 C C . ASP A 1 176 ? -3.774 29.550 10.363 1.00 75.38 176 ASP A C 1
ATOM 1368 O O . ASP A 1 176 ? -2.949 28.658 10.130 1.00 75.38 176 ASP A O 1
ATOM 1372 N N . PRO A 1 177 ? -5.052 29.253 10.675 1.00 73.25 177 PRO A N 1
ATOM 1373 C CA . PRO A 1 177 ? -5.583 27.891 10.693 1.00 73.25 177 PRO A CA 1
ATOM 1374 C C . PRO A 1 177 ? -5.374 27.116 9.383 1.00 73.25 177 PRO A C 1
ATOM 1376 O O . PRO A 1 177 ? -5.346 25.883 9.404 1.00 73.25 177 PRO A O 1
ATOM 1379 N N . MET A 1 178 ? -5.201 27.810 8.251 1.00 77.56 178 MET A N 1
ATOM 1380 C CA . MET A 1 178 ? -4.960 27.183 6.950 1.00 77.56 178 MET A CA 1
ATOM 1381 C C . MET A 1 178 ? -3.603 26.464 6.868 1.00 77.56 178 MET A C 1
ATOM 1383 O O . MET A 1 178 ? -3.453 25.533 6.079 1.00 77.56 178 MET A O 1
ATOM 1387 N N . MET A 1 179 ? -2.639 26.799 7.736 1.00 76.88 179 MET A N 1
ATOM 1388 C CA . MET A 1 179 ? -1.322 26.148 7.751 1.00 76.88 179 MET A CA 1
ATOM 1389 C C . MET A 1 179 ? -1.394 24.647 8.037 1.00 76.88 179 MET A C 1
ATOM 1391 O O . MET A 1 179 ? -0.594 23.876 7.509 1.00 76.88 179 MET A O 1
ATOM 1395 N N . VAL A 1 180 ? -2.367 24.204 8.840 1.00 83.81 180 VAL A N 1
ATOM 1396 C CA . VAL A 1 180 ? -2.574 22.772 9.110 1.00 83.81 180 VAL A CA 1
ATOM 1397 C C . VAL A 1 180 ? -2.939 22.029 7.823 1.00 83.81 180 VAL A C 1
ATOM 1399 O O . VAL A 1 180 ? -2.463 20.917 7.593 1.00 83.81 180 VAL A O 1
ATOM 1402 N N . VAL A 1 181 ? -3.739 22.654 6.954 1.00 86.94 181 VAL A N 1
ATOM 1403 C CA . VAL A 1 181 ? -4.122 22.084 5.655 1.00 86.94 181 VAL A CA 1
ATOM 1404 C C . VAL A 1 181 ? -2.906 21.981 4.738 1.00 86.94 181 VAL A C 1
ATOM 1406 O O . VAL A 1 181 ? -2.724 20.958 4.081 1.00 86.94 181 VAL A O 1
ATOM 1409 N N . ASP A 1 182 ? -2.029 22.984 4.742 1.00 87.12 182 ASP A N 1
ATOM 1410 C CA . ASP A 1 182 ? -0.807 22.949 3.937 1.00 87.12 182 ASP A CA 1
ATOM 1411 C C . ASP A 1 182 ? 0.173 21.865 4.398 1.00 87.12 182 ASP A C 1
ATOM 1413 O O . ASP A 1 182 ? 0.775 21.192 3.559 1.00 87.12 182 ASP A O 1
ATOM 1417 N N . TRP A 1 183 ? 0.291 21.624 5.709 1.00 89.12 183 TRP A N 1
ATOM 1418 C CA . TRP A 1 183 ? 1.056 20.492 6.242 1.00 89.12 183 TRP A CA 1
ATOM 1419 C C . TRP A 1 183 ? 0.483 19.147 5.778 1.00 89.12 183 TRP A C 1
ATOM 1421 O O . TRP A 1 183 ? 1.238 18.286 5.324 1.00 89.12 183 TRP A O 1
ATOM 1431 N N . ILE A 1 184 ? -0.843 18.972 5.818 1.00 91.38 184 ILE A N 1
ATOM 1432 C CA . ILE A 1 184 ? -1.508 17.753 5.323 1.00 91.38 184 ILE A CA 1
ATOM 1433 C C . ILE A 1 184 ? -1.254 17.567 3.822 1.00 91.38 184 ILE A C 1
ATOM 1435 O O . ILE A 1 184 ? -0.867 16.479 3.391 1.00 91.38 184 ILE A O 1
ATOM 1439 N N . ASN A 1 185 ? -1.413 18.630 3.029 1.00 91.69 185 ASN A N 1
ATOM 1440 C CA . ASN A 1 185 ? -1.149 18.610 1.591 1.00 91.69 185 ASN A CA 1
ATOM 1441 C C . ASN A 1 185 ? 0.308 18.252 1.293 1.00 91.69 185 ASN A C 1
ATOM 1443 O O . ASN A 1 185 ? 0.580 17.467 0.387 1.00 91.69 185 ASN A O 1
ATOM 1447 N N . MET A 1 186 ? 1.243 18.796 2.069 1.00 93.12 186 MET A N 1
ATOM 1448 C CA . MET A 1 186 ? 2.666 18.510 1.939 1.00 93.12 186 MET A CA 1
ATOM 1449 C C . MET A 1 186 ? 2.962 17.025 2.181 1.00 93.12 186 MET A C 1
ATOM 1451 O O . MET A 1 186 ? 3.627 16.405 1.351 1.00 93.12 186 MET A O 1
ATOM 1455 N N . TYR A 1 187 ? 2.412 16.425 3.242 1.00 93.25 187 TYR A N 1
ATOM 1456 C CA . TYR A 1 187 ? 2.578 14.992 3.506 1.00 93.25 187 TYR A CA 1
ATOM 1457 C C . TYR A 1 187 ? 1.944 14.114 2.421 1.00 93.25 187 TYR A C 1
ATOM 1459 O O . TYR A 1 187 ? 2.559 13.141 1.985 1.00 93.25 187 TYR A O 1
ATOM 1467 N N . ALA A 1 188 ? 0.751 14.473 1.941 1.00 93.38 188 ALA A N 1
ATOM 1468 C CA . ALA A 1 188 ? 0.091 13.754 0.855 1.00 93.38 188 ALA A CA 1
ATOM 1469 C C . ALA A 1 188 ? 0.904 13.817 -0.451 1.00 93.38 188 ALA A C 1
ATOM 1471 O O . ALA A 1 188 ? 1.055 12.807 -1.139 1.00 93.38 188 ALA A O 1
ATOM 1472 N N . LEU A 1 189 ? 1.469 14.984 -0.781 1.00 92.88 189 LEU A N 1
ATOM 1473 C CA . LEU A 1 189 ? 2.351 15.145 -1.937 1.00 92.88 189 LEU A CA 1
ATOM 1474 C C . LEU A 1 189 ? 3.633 14.329 -1.786 1.00 92.88 189 LEU A C 1
ATOM 1476 O O . LEU A 1 189 ? 4.008 13.653 -2.735 1.00 92.88 189 LEU A O 1
ATOM 1480 N N . ALA A 1 190 ? 4.266 14.339 -0.612 1.00 93.19 190 ALA A N 1
ATOM 1481 C CA . ALA A 1 190 ? 5.511 13.612 -0.371 1.00 93.19 190 ALA A CA 1
ATOM 1482 C C . ALA A 1 190 ? 5.369 12.110 -0.669 1.00 93.19 190 ALA A C 1
ATOM 1484 O O . ALA A 1 190 ? 6.178 11.545 -1.401 1.00 93.19 190 ALA A O 1
ATOM 1485 N N . VAL A 1 191 ? 4.307 11.480 -0.157 1.00 92.69 191 VAL A N 1
ATOM 1486 C CA . VAL A 1 191 ? 4.051 10.046 -0.375 1.00 92.69 191 VAL A CA 1
ATOM 1487 C C . VAL A 1 191 ? 3.695 9.758 -1.835 1.00 92.69 191 VAL A C 1
ATOM 1489 O O . VAL A 1 191 ? 4.202 8.799 -2.415 1.00 92.69 191 VAL A O 1
ATOM 1492 N N . ASN A 1 192 ? 2.859 10.595 -2.456 1.00 90.44 192 ASN A N 1
ATOM 1493 C CA . ASN A 1 192 ? 2.459 10.409 -3.852 1.00 90.44 192 ASN A CA 1
ATOM 1494 C C . ASN A 1 192 ? 3.630 10.600 -4.829 1.00 90.44 192 ASN A C 1
ATOM 1496 O O . ASN A 1 192 ? 3.723 9.876 -5.817 1.00 90.44 192 ASN A O 1
ATOM 1500 N N . GLU A 1 193 ? 4.518 11.560 -4.561 1.00 91.81 193 GLU A N 1
ATOM 1501 C CA . GLU A 1 193 ? 5.710 11.826 -5.372 1.00 91.81 193 GLU A CA 1
ATOM 1502 C C . GLU A 1 193 ? 6.741 10.694 -5.251 1.00 91.81 193 GLU A C 1
ATOM 1504 O O . GLU A 1 193 ? 7.322 10.306 -6.263 1.00 91.81 193 GLU A O 1
ATOM 1509 N N . GLU A 1 194 ? 6.932 10.116 -4.060 1.00 91.56 194 GLU A N 1
ATOM 1510 C CA . GLU A 1 194 ? 7.770 8.918 -3.889 1.00 91.56 194 GLU A CA 1
ATOM 1511 C C . GLU A 1 194 ? 7.188 7.706 -4.619 1.00 91.56 194 GLU A C 1
ATOM 1513 O O . GLU A 1 194 ? 7.901 7.056 -5.381 1.00 91.56 194 GLU A O 1
ATOM 1518 N N . ASN A 1 195 ? 5.883 7.457 -4.479 1.00 88.00 195 ASN A N 1
ATOM 1519 C CA . ASN A 1 195 ? 5.213 6.368 -5.190 1.00 88.00 195 ASN A CA 1
ATOM 1520 C C . ASN A 1 195 ? 5.321 6.529 -6.718 1.00 88.00 195 ASN A C 1
ATOM 1522 O O . ASN A 1 195 ? 5.623 5.574 -7.428 1.00 88.00 195 ASN A O 1
ATOM 1526 N N . ALA A 1 196 ? 5.133 7.747 -7.237 1.00 86.62 196 ALA A N 1
ATOM 1527 C CA . ALA A 1 196 ? 5.268 8.031 -8.668 1.00 86.62 196 ALA A CA 1
ATOM 1528 C C . ALA A 1 196 ? 6.705 7.851 -9.187 1.00 86.62 196 ALA A C 1
ATOM 1530 O O . ALA A 1 196 ? 6.905 7.622 -10.378 1.00 86.62 196 ALA A O 1
ATOM 1531 N N . ALA A 1 197 ? 7.703 7.952 -8.309 1.00 86.38 197 ALA A N 1
ATOM 1532 C CA . ALA A 1 197 ? 9.100 7.721 -8.646 1.00 86.38 197 ALA A CA 1
ATOM 1533 C C . ALA A 1 197 ? 9.572 6.274 -8.427 1.00 86.38 197 ALA A C 1
ATOM 1535 O O . ALA A 1 197 ? 10.730 5.982 -8.719 1.00 86.38 197 ALA A O 1
ATOM 1536 N N . GLY A 1 198 ? 8.696 5.383 -7.948 1.00 80.00 198 GLY A N 1
ATOM 1537 C CA . GLY A 1 198 ? 9.018 3.983 -7.658 1.00 80.00 198 GLY A CA 1
ATOM 1538 C C . GLY A 1 198 ? 9.827 3.772 -6.372 1.00 80.00 198 GLY A C 1
ATOM 1539 O O . GLY A 1 198 ? 10.599 2.815 -6.311 1.00 80.00 198 GLY A O 1
ATOM 1540 N N . GLY A 1 199 ? 9.708 4.687 -5.401 1.00 63.25 199 GLY A N 1
ATOM 1541 C CA . GLY A 1 199 ? 10.394 4.638 -4.100 1.00 63.25 199 GLY A CA 1
ATOM 1542 C C . GLY A 1 199 ? 9.642 3.918 -2.988 1.00 63.25 199 GLY A C 1
ATOM 1543 O O . GLY A 1 199 ? 8.535 3.389 -3.224 1.00 63.25 199 GLY A O 1
#